Protein AF-A0A4D6M0V4-F1 (afdb_monomer_lite)

pLDDT: mean 75.35, std 21.19, range [29.14, 97.69]

Sequence (213 aa):
MIISLNPSSSKRTRTKTSDFEGTLTTFLDSKHKINERIDVTLTCEEVGIMSNAHPKILLYVLNEVQSHTIVMGRQLDNVLRNIPDTSKLAIEVESLKKALSTASSEKKESLSQMDFVKKERATRGRIDNRKVECELASKSVKHFGKYILSQHEQEFNKALHQASFLFNISLEDEHFDIDKDV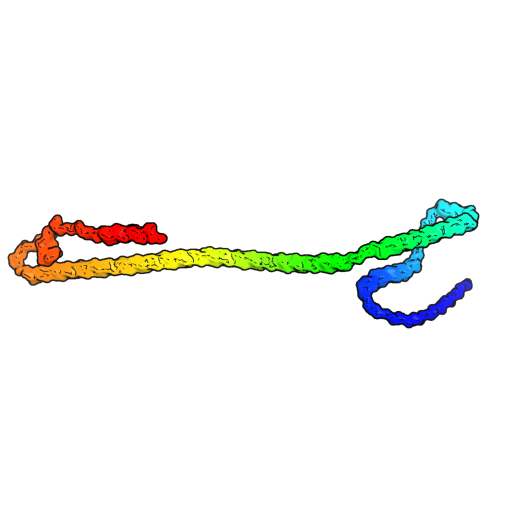HNKALMLIDEIDDTEPNLVVAEKLSISLEEV

Structure (mmCIF, N/CA/C/O backbone):
data_AF-A0A4D6M0V4-F1
#
_entry.id   AF-A0A4D6M0V4-F1
#
loop_
_atom_site.group_PDB
_atom_site.id
_atom_site.type_symbol
_atom_site.label_atom_id
_atom_site.label_alt_id
_atom_site.label_comp_id
_atom_site.label_asym_id
_atom_site.label_entity_id
_atom_site.label_seq_id
_atom_site.pdbx_PDB_ins_code
_atom_site.Cartn_x
_atom_site.Cartn_y
_atom_site.Cartn_z
_atom_site.occupancy
_atom_site.B_iso_or_equiv
_atom_site.auth_seq_id
_atom_site.auth_comp_id
_atom_site.auth_asym_id
_atom_site.auth_atom_id
_atom_site.pdbx_PDB_model_num
ATOM 1 N N . MET A 1 1 ? -22.182 18.965 72.312 1.00 34.44 1 MET A N 1
ATOM 2 C CA . MET A 1 1 ? -21.080 18.199 72.933 1.00 34.44 1 MET A CA 1
ATOM 3 C C . MET A 1 1 ? -20.637 17.170 71.902 1.00 34.44 1 MET A C 1
ATOM 5 O O . MET A 1 1 ? -21.424 16.290 71.591 1.00 34.44 1 MET A O 1
ATOM 9 N N . ILE A 1 2 ? -19.485 17.364 71.256 1.00 30.38 2 ILE A N 1
ATOM 10 C CA . ILE A 1 2 ? -19.010 16.502 70.158 1.00 30.38 2 ILE A CA 1
ATOM 11 C C . ILE A 1 2 ? -17.788 15.743 70.674 1.00 30.38 2 ILE A C 1
ATOM 13 O O . ILE A 1 2 ? -16.819 16.370 71.092 1.00 30.38 2 ILE A O 1
ATOM 17 N N . ILE A 1 3 ? -17.851 14.411 70.676 1.00 31.98 3 ILE A N 1
ATOM 18 C CA . ILE A 1 3 ? -16.733 13.533 71.037 1.00 31.98 3 ILE A CA 1
ATOM 19 C C . ILE A 1 3 ? -16.199 12.940 69.734 1.00 31.98 3 ILE A C 1
ATOM 21 O O . ILE A 1 3 ? -16.929 12.253 69.024 1.00 31.98 3 ILE A O 1
ATOM 25 N N . SER A 1 4 ? -14.940 13.239 69.415 1.00 29.14 4 SER A N 1
ATOM 26 C CA . SER A 1 4 ? -14.217 12.688 68.268 1.00 29.14 4 SER A CA 1
ATOM 27 C C . SER A 1 4 ? -13.250 11.611 68.762 1.00 29.14 4 SER A C 1
ATOM 29 O O . SER A 1 4 ? -12.439 11.874 69.648 1.00 29.14 4 SER A O 1
ATOM 31 N N . LEU A 1 5 ? -13.350 10.399 68.212 1.00 32.41 5 LEU A N 1
ATOM 32 C CA . LEU A 1 5 ? -12.437 9.284 68.472 1.00 32.41 5 LEU A CA 1
ATOM 33 C C . LEU A 1 5 ? -11.832 8.836 67.139 1.00 32.41 5 LEU A C 1
ATOM 35 O O . LEU A 1 5 ? -12.524 8.265 66.299 1.00 32.41 5 LEU A O 1
ATOM 39 N N . ASN A 1 6 ? -10.537 9.090 66.959 1.00 35.16 6 ASN A N 1
ATOM 40 C CA . ASN A 1 6 ? -9.750 8.561 65.845 1.00 35.16 6 ASN A CA 1
ATOM 41 C C . ASN A 1 6 ? -9.120 7.213 66.231 1.00 35.16 6 ASN A C 1
ATOM 43 O O . ASN A 1 6 ? -8.462 7.151 67.273 1.00 35.16 6 ASN A O 1
ATOM 47 N N . PRO A 1 7 ? -9.196 6.173 65.381 1.00 35.56 7 PRO A N 1
ATOM 48 C CA . PRO A 1 7 ? -8.294 5.034 65.446 1.00 35.56 7 PRO A CA 1
ATOM 49 C C . PRO A 1 7 ? -7.169 5.116 64.399 1.00 35.56 7 PRO A C 1
ATOM 51 O O . PRO A 1 7 ? -7.300 5.699 63.324 1.00 35.56 7 PRO A O 1
ATOM 54 N N . SER A 1 8 ? -6.034 4.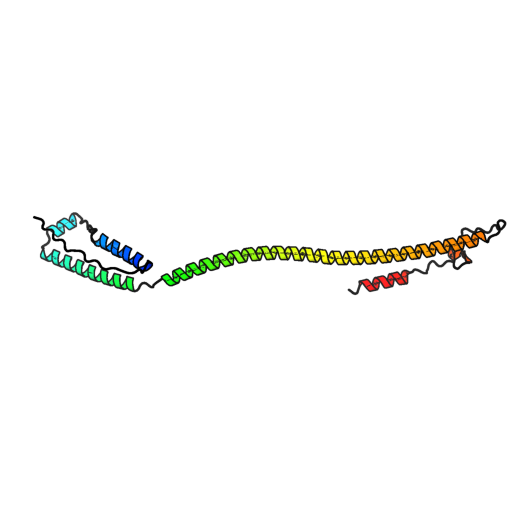535 64.781 1.00 33.50 8 SER A N 1
ATOM 55 C CA . SER A 1 8 ? -4.712 4.605 64.160 1.00 33.50 8 SER A CA 1
ATOM 56 C C . SER A 1 8 ? -4.591 3.897 62.803 1.00 33.50 8 SER A C 1
ATOM 58 O O . SER A 1 8 ? -5.239 2.884 62.538 1.00 33.50 8 SER A O 1
ATOM 60 N N . SER A 1 9 ? -3.693 4.405 61.949 1.00 34.16 9 SER A N 1
ATOM 61 C CA . SER A 1 9 ? -3.318 3.781 60.678 1.00 34.16 9 SER A CA 1
ATOM 62 C C . SER A 1 9 ? -2.167 2.783 60.868 1.00 34.16 9 SER A C 1
ATOM 64 O O . SER A 1 9 ? -1.091 3.119 61.365 1.00 34.16 9 SER A O 1
ATOM 66 N N . SER A 1 10 ? -2.389 1.533 60.455 1.00 34.91 10 SER A N 1
ATOM 67 C CA . SER A 1 10 ? -1.343 0.513 60.331 1.00 34.91 10 SER A CA 1
ATOM 68 C C . SER A 1 10 ? -0.902 0.407 58.871 1.00 34.91 10 SER A C 1
ATOM 70 O O . SER A 1 10 ? -1.723 0.278 57.963 1.00 34.91 10 SER A O 1
ATOM 72 N N . LYS A 1 11 ? 0.412 0.500 58.651 1.00 43.81 11 LYS A N 1
ATOM 73 C CA . LYS A 1 11 ? 1.079 0.452 57.344 1.00 43.81 11 LYS A CA 1
ATOM 74 C C . LYS A 1 11 ? 1.079 -0.978 56.797 1.00 43.81 11 LYS A C 1
ATOM 76 O O . LYS A 1 11 ? 1.534 -1.890 57.484 1.00 43.81 11 LYS A O 1
ATOM 81 N N . ARG A 1 12 ? 0.707 -1.168 55.526 1.00 32.84 12 ARG A N 1
ATOM 82 C CA . ARG A 1 12 ? 1.106 -2.362 54.766 1.00 32.84 12 ARG A CA 1
ATOM 83 C C . ARG A 1 12 ? 1.394 -2.019 53.303 1.00 32.84 12 ARG A C 1
ATOM 85 O O . ARG A 1 12 ? 0.605 -1.371 52.629 1.00 32.84 12 ARG A O 1
ATOM 92 N N . THR A 1 13 ? 2.579 -2.433 52.878 1.00 44.22 13 THR A N 1
ATOM 93 C CA . THR A 1 13 ? 3.217 -2.292 51.565 1.00 44.22 13 THR A CA 1
ATOM 94 C C . THR A 1 13 ? 2.484 -3.068 50.464 1.00 44.22 13 THR A C 1
ATOM 96 O O . THR A 1 13 ? 2.011 -4.178 50.710 1.00 44.22 13 THR A O 1
ATOM 99 N N . ARG A 1 14 ? 2.434 -2.520 49.237 1.00 35.28 14 ARG A N 1
ATOM 100 C CA . ARG A 1 14 ? 1.926 -3.211 48.038 1.00 35.28 14 ARG A CA 1
ATOM 101 C C . ARG A 1 14 ? 2.801 -2.945 46.806 1.00 35.28 14 ARG A C 1
ATOM 103 O O . ARG A 1 14 ? 3.214 -1.819 46.541 1.00 35.28 14 ARG A O 1
ATOM 110 N N . THR A 1 15 ? 3.094 -4.040 46.115 1.00 37.00 15 THR A N 1
ATOM 111 C CA . THR A 1 15 ? 3.862 -4.213 44.877 1.00 37.00 15 THR A CA 1
ATOM 112 C C . THR A 1 15 ? 3.012 -3.918 43.630 1.00 37.00 15 THR A C 1
ATOM 114 O O . THR A 1 15 ? 1.802 -4.111 43.646 1.00 37.00 15 THR A O 1
ATOM 117 N N . LYS A 1 16 ? 3.690 -3.465 42.564 1.00 46.06 16 LYS A N 1
ATOM 118 C CA . LYS A 1 16 ? 3.190 -2.855 41.314 1.00 46.06 16 LYS A CA 1
ATOM 119 C C . LYS A 1 16 ? 2.302 -3.761 40.432 1.00 46.06 16 LYS A C 1
ATOM 121 O O . LYS A 1 16 ? 2.755 -4.829 40.029 1.00 46.06 16 LYS A O 1
ATOM 126 N N . THR A 1 17 ? 1.137 -3.251 40.012 1.00 38.16 17 THR A N 1
ATOM 127 C CA . THR A 1 17 ? 0.282 -3.743 38.904 1.00 38.16 17 THR A CA 1
ATOM 128 C C . THR A 1 17 ? -0.330 -2.559 38.122 1.00 38.16 17 THR A C 1
ATOM 130 O O . THR A 1 17 ? -1.499 -2.244 38.275 1.00 38.16 17 THR A O 1
ATOM 133 N N . SER A 1 18 ? 0.455 -1.860 37.296 1.00 53.44 18 SER A N 1
ATOM 134 C CA . SER A 1 18 ? 0.256 -0.431 36.969 1.00 53.44 18 SER A CA 1
ATOM 135 C C . SER A 1 18 ? -1.034 0.018 36.261 1.00 53.44 18 SER A C 1
ATOM 137 O O . SER A 1 18 ? -1.381 1.182 36.430 1.00 53.44 18 SER A O 1
ATOM 139 N N . ASP A 1 19 ? -1.781 -0.824 35.540 1.00 54.72 19 ASP A N 1
ATOM 140 C CA . ASP A 1 19 ? -2.837 -0.288 34.648 1.00 54.72 19 ASP A CA 1
ATOM 141 C C . ASP A 1 19 ? -4.267 -0.620 35.120 1.00 54.72 19 ASP A C 1
ATOM 143 O O . ASP A 1 19 ? -5.154 0.237 35.107 1.00 54.72 19 ASP A O 1
ATOM 147 N N . PHE A 1 20 ? -4.488 -1.812 35.684 1.00 49.12 20 PHE A N 1
ATOM 148 C CA . PHE A 1 20 ? -5.724 -2.115 36.425 1.00 49.12 20 PHE A CA 1
ATOM 149 C C . PHE A 1 20 ? -5.763 -1.367 37.763 1.00 49.12 20 PHE A C 1
ATOM 151 O O . PHE A 1 20 ? -6.821 -0.945 38.230 1.00 49.12 20 PHE A O 1
ATOM 158 N N . GLU A 1 21 ? -4.589 -1.139 38.353 1.00 47.25 21 GLU A N 1
ATOM 159 C CA . GLU A 1 21 ? -4.429 -0.332 39.556 1.00 47.25 21 GLU A CA 1
ATOM 160 C C . GLU A 1 21 ? -4.747 1.135 39.271 1.00 47.25 21 GLU A C 1
ATOM 162 O O . GLU A 1 21 ? -5.306 1.755 40.156 1.00 47.25 21 GLU A O 1
ATOM 167 N N . GLY A 1 22 ? -4.555 1.660 38.051 1.00 50.03 22 GLY A N 1
ATOM 168 C CA . GLY A 1 22 ? -4.998 3.004 37.633 1.00 50.03 22 GLY A CA 1
ATOM 169 C C . GLY A 1 22 ? -6.525 3.178 37.564 1.00 50.03 22 GLY A C 1
ATOM 170 O O . GLY A 1 22 ? -7.070 4.204 37.973 1.00 50.03 22 GLY A O 1
ATOM 171 N N . THR A 1 23 ? -7.238 2.142 37.113 1.00 55.53 23 THR A N 1
ATOM 172 C CA . THR A 1 23 ? -8.714 2.148 37.025 1.00 55.53 23 THR A CA 1
ATOM 173 C C . THR A 1 23 ? -9.363 1.861 38.386 1.00 55.53 23 THR A C 1
ATOM 175 O O . THR A 1 23 ? -10.361 2.469 38.770 1.00 55.53 23 THR A O 1
ATOM 178 N N . LEU A 1 24 ? -8.759 0.974 39.182 1.00 54.22 24 LEU A N 1
ATOM 179 C CA . LEU A 1 24 ? -9.169 0.752 40.567 1.00 54.22 24 LEU A CA 1
ATOM 180 C C . LEU A 1 24 ? -8.794 1.913 41.485 1.00 54.22 24 LEU A C 1
ATOM 182 O O . LEU A 1 24 ? -9.540 2.177 42.419 1.00 54.22 24 LEU A O 1
ATOM 186 N N . THR A 1 25 ? -7.676 2.605 41.257 1.00 56.19 25 THR A N 1
ATOM 187 C CA . THR A 1 25 ? -7.326 3.811 42.025 1.00 56.19 25 THR A CA 1
ATOM 188 C C . THR A 1 25 ? -8.246 4.962 41.676 1.00 56.19 25 THR A C 1
ATOM 190 O O . THR A 1 25 ? -8.675 5.628 42.600 1.00 56.19 25 THR A O 1
ATOM 193 N N . THR A 1 26 ? -8.679 5.136 40.425 1.00 59.59 26 THR A N 1
ATOM 194 C CA . THR A 1 26 ? -9.755 6.097 40.102 1.00 59.59 26 THR A CA 1
ATOM 195 C C . THR A 1 26 ? -11.101 5.700 40.724 1.00 59.59 26 THR A C 1
ATOM 197 O O . THR A 1 26 ? -11.803 6.558 41.258 1.00 59.59 26 THR A O 1
ATOM 200 N N . PHE A 1 27 ? -11.450 4.407 40.771 1.00 55.62 27 PHE A N 1
ATOM 201 C CA . PHE A 1 27 ? -12.638 3.929 41.496 1.00 55.62 27 PHE A CA 1
ATOM 202 C C . PHE A 1 27 ? -12.506 4.053 43.031 1.00 55.62 27 PHE A C 1
ATOM 204 O O . PHE A 1 27 ? -13.480 4.334 43.723 1.00 55.62 27 PHE A O 1
ATOM 211 N N . LEU A 1 28 ? -11.319 3.886 43.612 1.00 55.09 28 LEU A N 1
ATOM 212 C CA . LEU A 1 28 ? -11.081 4.065 45.051 1.00 55.09 28 LEU A CA 1
ATOM 213 C C . LEU A 1 28 ? -10.890 5.544 45.440 1.00 55.09 28 LEU A C 1
ATOM 215 O O . LEU A 1 28 ? -11.298 5.934 46.530 1.00 55.09 28 LEU A O 1
ATOM 219 N N . ASP A 1 29 ? -10.404 6.401 44.548 1.00 55.34 29 ASP A N 1
ATOM 220 C CA . ASP A 1 29 ? -10.515 7.860 44.683 1.00 55.34 29 ASP A CA 1
ATOM 221 C C . ASP A 1 29 ? -11.987 8.277 44.616 1.00 55.34 29 ASP A C 1
ATOM 223 O O . ASP A 1 29 ? -12.435 9.128 45.386 1.00 55.34 29 ASP A O 1
ATOM 227 N N . SER A 1 30 ? -12.802 7.579 43.817 1.00 50.94 30 SER A N 1
ATOM 228 C CA . SER A 1 30 ? -14.258 7.706 43.897 1.00 50.94 30 SER A CA 1
ATOM 229 C C . SER A 1 30 ? -14.837 7.166 45.220 1.00 50.94 30 SER A C 1
ATOM 231 O O . SER A 1 30 ? -15.846 7.682 45.686 1.00 50.94 30 SER A O 1
ATOM 233 N N . LYS A 1 31 ? -14.165 6.230 45.922 1.00 48.78 31 LYS A N 1
ATOM 234 C CA . LYS A 1 31 ? -14.481 5.891 47.328 1.00 48.78 31 LYS A CA 1
ATOM 235 C C . LYS A 1 31 ? -14.140 7.016 48.305 1.00 48.78 31 LYS A C 1
ATOM 237 O O . LYS A 1 31 ? -14.834 7.144 49.308 1.00 48.78 31 LYS A O 1
ATOM 242 N N . HIS A 1 32 ? -13.129 7.842 48.043 1.00 45.47 32 HIS A N 1
ATOM 243 C CA . HIS A 1 32 ? -12.929 9.082 48.805 1.00 45.47 32 HIS A CA 1
ATOM 244 C C . HIS A 1 32 ? -14.045 10.108 48.522 1.00 45.47 32 HIS A C 1
ATOM 246 O O . HIS A 1 32 ? -14.428 10.844 49.429 1.00 45.47 32 HIS A O 1
ATOM 252 N N . LYS A 1 33 ? -14.670 10.051 47.336 1.00 48.72 33 LYS A N 1
ATOM 253 C CA . LYS A 1 33 ? -15.945 10.723 47.014 1.00 48.72 33 LYS A CA 1
ATOM 254 C C . LYS A 1 33 ? -17.213 9.997 47.492 1.00 48.72 33 LYS A C 1
ATOM 256 O O . LYS A 1 33 ? -18.279 10.581 47.409 1.00 48.72 33 LYS A O 1
ATOM 261 N N . ILE A 1 34 ? -17.165 8.795 48.078 1.00 48.97 34 ILE A N 1
ATOM 262 C CA . ILE A 1 34 ? -18.354 8.228 48.768 1.00 48.97 34 ILE A CA 1
ATOM 263 C C . ILE A 1 34 ? -18.736 9.084 49.990 1.00 48.97 34 ILE A C 1
ATOM 265 O O . ILE A 1 34 ? -19.872 9.041 50.455 1.00 48.97 34 ILE A O 1
ATOM 269 N N . ASN A 1 35 ? -17.798 9.901 50.478 1.00 47.97 35 ASN A N 1
ATOM 270 C CA . ASN A 1 35 ? -18.052 10.933 51.477 1.00 47.97 35 ASN A CA 1
ATOM 271 C C . ASN A 1 35 ? -18.458 12.293 50.866 1.00 47.97 35 ASN A C 1
ATOM 273 O O . ASN A 1 35 ? -18.764 13.208 51.630 1.00 47.97 35 ASN A O 1
ATOM 277 N N . GLU A 1 36 ? -18.498 12.451 49.532 1.00 52.94 36 GLU A N 1
ATOM 278 C CA . GLU A 1 36 ? -19.317 13.504 48.919 1.00 52.94 36 GLU A CA 1
ATOM 279 C C . GLU A 1 36 ? -20.767 13.079 49.123 1.00 52.94 36 GLU A C 1
ATOM 281 O O . GLU A 1 36 ? -21.256 12.101 48.555 1.00 52.94 36 GLU A O 1
ATOM 286 N N . ARG A 1 37 ? -21.440 13.789 50.025 1.00 53.91 37 ARG A N 1
ATOM 287 C CA . ARG A 1 37 ? -22.853 13.587 50.301 1.00 53.91 37 ARG A CA 1
ATOM 288 C C . ARG A 1 37 ? -23.614 13.715 48.982 1.00 53.91 37 ARG A C 1
ATOM 290 O O . ARG A 1 37 ? -23.523 14.740 48.312 1.00 53.91 37 ARG A O 1
ATOM 297 N N . ILE A 1 38 ? -24.366 12.682 48.613 1.00 64.69 38 ILE A N 1
ATOM 298 C CA . ILE A 1 38 ? -25.419 12.848 47.614 1.00 64.69 38 ILE A CA 1
ATOM 299 C C . ILE A 1 38 ? -26.478 13.717 48.289 1.00 64.69 38 ILE A C 1
ATOM 301 O O . ILE A 1 38 ? -27.230 13.243 49.143 1.00 64.69 38 ILE A O 1
ATOM 305 N N . ASP A 1 39 ? -26.480 15.004 47.956 1.00 63.94 39 ASP A N 1
ATOM 306 C CA . ASP A 1 39 ? -27.491 15.939 48.424 1.00 63.94 39 ASP A CA 1
ATOM 307 C C . ASP A 1 39 ? -28.772 15.703 47.624 1.00 63.94 39 ASP A C 1
ATOM 309 O O . ASP A 1 39 ? -28.904 16.091 46.464 1.00 63.94 39 ASP A O 1
ATOM 313 N N . VAL A 1 40 ? -29.722 15.013 48.250 1.00 66.31 40 VAL A N 1
ATOM 314 C CA . VAL A 1 40 ? -31.069 14.847 47.708 1.00 66.31 40 VAL A CA 1
ATOM 315 C C . VAL A 1 40 ? -31.891 16.051 48.152 1.00 66.31 40 VAL A C 1
ATOM 317 O O . VAL A 1 40 ? -32.218 16.186 49.332 1.00 66.31 40 VAL A O 1
ATOM 320 N N . THR A 1 41 ? -32.208 16.947 47.221 1.00 82.81 41 THR A N 1
ATOM 321 C CA . THR A 1 41 ? -33.104 18.074 47.493 1.00 82.81 41 THR A CA 1
ATOM 322 C C . THR A 1 41 ? -34.548 17.628 47.361 1.00 82.81 41 THR A C 1
ATOM 324 O O . THR A 1 41 ? -34.947 17.133 46.310 1.00 82.81 41 THR A O 1
ATOM 327 N N . LEU A 1 42 ? -35.321 17.844 48.418 1.00 80.88 42 LEU A N 1
ATOM 328 C CA . LEU A 1 42 ? -36.758 17.609 48.424 1.00 80.88 42 LEU A CA 1
ATOM 329 C C . LEU A 1 42 ? -37.491 18.868 47.966 1.00 80.88 42 LEU A C 1
ATOM 331 O O . LEU A 1 42 ? -37.109 19.991 48.304 1.00 80.88 42 LEU A O 1
ATOM 335 N N . THR A 1 43 ? -38.575 18.676 47.232 1.00 91.19 43 THR A N 1
ATOM 336 C CA . THR A 1 43 ? -39.534 19.732 46.915 1.00 91.19 43 THR A CA 1
ATOM 337 C C . THR A 1 43 ? -40.322 20.142 48.165 1.00 91.19 43 THR A C 1
ATOM 339 O O . THR A 1 43 ? -40.441 19.385 49.132 1.00 91.19 43 THR A O 1
ATOM 342 N N . CYS A 1 44 ? -40.896 21.351 48.172 1.00 89.25 44 CYS A N 1
ATOM 343 C CA . CYS A 1 44 ? -41.686 21.837 49.312 1.00 89.25 44 CYS A CA 1
ATOM 344 C C . CYS A 1 44 ? -42.890 20.934 49.634 1.00 89.25 44 CYS A C 1
ATOM 346 O O . CYS A 1 44 ? -43.252 20.788 50.801 1.00 89.25 44 CYS A O 1
ATOM 348 N N . GLU A 1 45 ? -43.485 20.314 48.613 1.00 90.25 45 GLU A N 1
ATOM 349 C CA . GLU A 1 45 ? -44.576 19.349 48.766 1.00 90.25 45 GLU A CA 1
ATOM 350 C C . GLU A 1 45 ? -44.101 18.077 49.483 1.00 90.25 45 GLU A C 1
ATOM 352 O O . GLU A 1 45 ? -44.696 17.672 50.482 1.00 90.25 45 GLU A O 1
ATOM 357 N N . GLU A 1 46 ? -42.975 17.500 49.056 1.00 85.25 46 GLU A N 1
ATOM 358 C CA . GLU A 1 46 ? -42.382 16.310 49.682 1.00 85.25 46 GLU A CA 1
ATOM 359 C C . GLU A 1 46 ? -41.985 16.563 51.142 1.00 85.25 46 GLU A C 1
ATOM 361 O O . GLU A 1 46 ? -42.238 15.723 52.006 1.00 85.25 46 GLU A O 1
ATOM 366 N N . VAL A 1 47 ? -41.435 17.743 51.452 1.00 84.88 47 VAL A N 1
ATOM 367 C CA . VAL A 1 47 ? -41.120 18.142 52.836 1.00 84.88 47 VAL A CA 1
ATOM 368 C C . VAL A 1 47 ? -42.389 18.217 53.690 1.00 84.88 47 VAL A C 1
ATOM 370 O O . VAL A 1 47 ? -42.389 17.759 54.837 1.00 84.88 47 VAL A O 1
ATOM 373 N N . GLY A 1 48 ? -43.480 18.758 53.141 1.00 86.69 48 GLY A N 1
ATOM 374 C CA . GLY A 1 48 ? -44.785 18.797 53.801 1.00 86.69 48 GLY A CA 1
ATOM 375 C C . GLY A 1 48 ? -45.352 17.401 54.075 1.00 86.69 48 GLY A C 1
ATOM 376 O O . GLY A 1 48 ? -45.841 17.140 55.175 1.00 86.69 48 GLY A O 1
ATOM 377 N N . ILE A 1 49 ? -45.235 16.480 53.117 1.00 89.12 49 ILE A N 1
ATOM 378 C CA . ILE A 1 49 ? -45.672 15.084 53.270 1.00 89.12 49 ILE A CA 1
ATOM 379 C C . ILE A 1 49 ? -44.833 14.374 54.339 1.00 89.12 49 ILE A C 1
ATOM 381 O O . ILE A 1 49 ? -45.385 13.751 55.246 1.00 89.12 49 ILE A O 1
ATOM 385 N N . MET A 1 50 ? -43.505 14.505 54.286 1.00 84.50 50 MET A N 1
ATOM 386 C CA . MET A 1 50 ? -42.602 13.860 55.242 1.00 84.50 50 MET A CA 1
ATOM 387 C C . MET A 1 50 ? -42.775 14.386 56.669 1.00 84.50 50 MET A C 1
ATOM 389 O O . MET A 1 50 ? -42.722 13.600 57.611 1.00 84.50 50 MET A O 1
ATOM 393 N N . SER A 1 51 ? -43.018 15.689 56.837 1.00 87.31 51 SER A N 1
ATOM 394 C CA . SER A 1 51 ? -43.183 16.310 58.163 1.00 87.31 51 SER A CA 1
ATOM 395 C C . SER A 1 51 ? -44.468 15.873 58.872 1.00 87.31 51 SER A C 1
ATOM 397 O O . SER A 1 51 ? -44.510 15.834 60.099 1.00 87.31 51 SER A O 1
ATOM 399 N N . ASN A 1 52 ? -45.507 15.529 58.105 1.00 91.12 52 ASN A N 1
ATOM 400 C CA . ASN A 1 52 ? -46.796 15.067 58.627 1.00 91.12 52 ASN A CA 1
ATOM 401 C C . ASN A 1 52 ? -46.904 13.531 58.706 1.00 91.12 52 ASN A C 1
ATOM 403 O O . ASN A 1 52 ? -47.858 13.007 59.285 1.00 91.12 52 ASN A O 1
ATOM 407 N N . ALA A 1 53 ? -45.953 12.794 58.124 1.00 92.38 53 ALA A N 1
ATOM 408 C CA . ALA A 1 53 ? -45.962 11.338 58.117 1.00 92.38 53 ALA A CA 1
ATOM 409 C C . ALA A 1 53 ? -45.606 10.757 59.493 1.00 92.38 53 ALA A C 1
ATOM 411 O O . ALA A 1 53 ? -44.703 11.219 60.191 1.00 92.38 53 ALA A O 1
ATOM 412 N N . HIS A 1 54 ? -46.276 9.665 59.867 1.00 92.88 54 HIS A N 1
ATOM 413 C CA . HIS A 1 54 ? -45.946 8.952 61.096 1.00 92.88 54 HIS A CA 1
ATOM 414 C C . HIS A 1 54 ? -44.523 8.354 60.997 1.00 92.88 54 HIS A C 1
ATOM 416 O O . HIS A 1 54 ? -44.239 7.649 60.022 1.00 92.88 54 HIS A O 1
ATOM 422 N N . PRO A 1 55 ? -43.641 8.515 62.007 1.00 89.69 55 PRO A N 1
ATOM 423 C CA . PRO A 1 55 ? -42.229 8.106 61.928 1.00 89.69 55 PRO A CA 1
ATOM 424 C C . PRO A 1 55 ? -41.997 6.649 61.503 1.00 89.69 55 PRO A C 1
ATOM 426 O O . PRO A 1 55 ? -41.047 6.332 60.791 1.00 89.69 55 PRO A O 1
ATOM 429 N N . LYS A 1 56 ? -42.903 5.748 61.900 1.00 92.81 56 LYS A N 1
ATOM 430 C CA . LYS A 1 56 ? -42.865 4.325 61.522 1.00 92.81 56 LYS A CA 1
ATOM 431 C C . LYS A 1 56 ? -42.959 4.095 60.005 1.00 92.81 56 LYS A C 1
ATOM 433 O O . LYS A 1 56 ? -42.327 3.173 59.502 1.00 92.81 56 LYS A O 1
ATOM 438 N N . ILE A 1 57 ? -43.727 4.921 59.292 1.00 91.88 57 ILE A N 1
ATOM 439 C CA . ILE A 1 57 ? -43.883 4.836 57.832 1.00 91.88 57 ILE A CA 1
ATOM 440 C C . ILE A 1 57 ? -42.587 5.285 57.154 1.00 91.88 57 ILE A C 1
ATOM 442 O O . ILE A 1 57 ? -42.081 4.585 56.281 1.00 91.88 57 ILE A O 1
ATOM 446 N N . LEU A 1 58 ? -42.003 6.396 57.616 1.00 89.12 58 LEU A N 1
ATOM 447 C CA . LEU A 1 58 ? -40.730 6.905 57.095 1.00 89.12 58 LEU A CA 1
ATOM 448 C C . LEU A 1 58 ? -39.601 5.880 57.245 1.00 89.12 58 LEU A C 1
ATOM 450 O O . LEU A 1 58 ? -38.820 5.688 56.318 1.00 89.12 58 LEU A O 1
ATOM 454 N N . LEU A 1 59 ? -39.541 5.182 58.383 1.00 89.56 59 LEU A N 1
ATOM 455 C CA . LEU A 1 59 ? -38.537 4.142 58.607 1.00 89.56 59 LEU A CA 1
ATOM 456 C C . LEU A 1 59 ? -38.717 2.943 57.663 1.00 89.56 59 LEU A C 1
ATOM 458 O O . LEU A 1 59 ? -37.726 2.392 57.189 1.00 89.56 59 LEU A O 1
ATOM 462 N N . TYR A 1 60 ? -39.962 2.553 57.375 1.00 94.31 60 TYR A N 1
ATOM 463 C CA . TYR A 1 60 ? -40.255 1.463 56.443 1.00 94.31 60 TYR A CA 1
ATOM 464 C C . TYR A 1 60 ? -39.812 1.811 55.018 1.00 94.31 60 TYR A C 1
ATOM 466 O O . TYR A 1 60 ? -39.058 1.052 54.412 1.00 94.31 60 TYR A O 1
ATOM 474 N N . VAL A 1 61 ? -40.199 2.996 54.533 1.00 90.44 61 VAL A N 1
ATOM 475 C CA . VAL A 1 61 ? -39.804 3.495 53.206 1.00 90.44 61 VAL A CA 1
ATOM 476 C C . VAL A 1 61 ? -38.285 3.624 53.110 1.00 90.44 61 VAL A C 1
ATOM 478 O O . VAL A 1 61 ? -37.688 3.168 52.139 1.00 90.44 61 VAL A O 1
ATOM 481 N N . LEU A 1 62 ? -37.629 4.174 54.137 1.00 87.12 62 LEU A N 1
ATOM 482 C CA . LEU A 1 62 ? -36.171 4.284 54.164 1.00 87.12 62 LEU A CA 1
ATOM 483 C C . LEU A 1 62 ? -35.495 2.910 54.084 1.00 87.12 62 LEU A C 1
ATOM 485 O O . LEU A 1 62 ? -34.545 2.738 53.321 1.00 87.12 62 LEU A O 1
ATOM 489 N N . ASN A 1 63 ? -35.984 1.929 54.843 1.00 91.56 63 ASN A N 1
ATOM 490 C CA . ASN A 1 63 ? -35.444 0.573 54.830 1.00 91.56 63 ASN A CA 1
ATOM 491 C C . ASN A 1 63 ? -35.624 -0.109 53.463 1.00 91.56 63 ASN A C 1
ATOM 493 O O . ASN A 1 63 ? -34.722 -0.808 52.998 1.00 91.56 63 ASN A O 1
ATOM 497 N N . GLU A 1 64 ? -36.759 0.109 52.800 1.00 94.44 64 GLU A N 1
ATOM 498 C CA . GLU A 1 64 ? -37.018 -0.401 51.452 1.00 94.44 64 GLU A CA 1
ATOM 499 C C . GLU A 1 64 ? -36.072 0.226 50.419 1.00 94.44 64 GLU A C 1
ATOM 501 O O . GLU A 1 64 ? -35.405 -0.495 49.674 1.00 94.44 64 GLU A O 1
ATOM 506 N N . VAL A 1 65 ? -35.913 1.553 50.444 1.00 88.19 65 VAL A N 1
ATOM 507 C CA . VAL A 1 65 ? -34.983 2.281 49.564 1.00 88.19 65 VAL A CA 1
ATOM 508 C C . VAL A 1 65 ? -33.539 1.820 49.777 1.00 88.19 65 VAL A C 1
ATOM 510 O O . VAL A 1 65 ? -32.810 1.578 48.810 1.00 88.19 65 VAL A O 1
ATOM 513 N N . GLN A 1 66 ? -33.115 1.649 51.031 1.00 88.00 66 GLN A N 1
ATOM 514 C CA . GLN A 1 66 ? -31.780 1.144 51.357 1.00 88.00 66 GLN A CA 1
ATOM 515 C C . GLN A 1 66 ? -31.578 -0.287 50.853 1.00 88.00 66 GLN A C 1
ATOM 517 O O . GLN A 1 66 ? -30.564 -0.580 50.216 1.00 88.00 66 GLN A O 1
ATOM 522 N N . SER A 1 67 ? -32.557 -1.164 51.080 1.00 93.12 67 SER A N 1
ATOM 523 C CA . SER A 1 67 ? -32.509 -2.553 50.614 1.00 93.12 67 SER A CA 1
ATOM 524 C C . SER A 1 67 ? -32.411 -2.622 49.089 1.00 93.12 67 SER A C 1
ATOM 526 O O . SER A 1 67 ? -31.553 -3.326 48.556 1.00 93.12 67 SER A O 1
ATOM 528 N N . HIS A 1 68 ? -33.220 -1.833 48.379 1.00 94.50 68 HIS A N 1
ATOM 529 C CA . HIS A 1 68 ? -33.201 -1.756 46.921 1.00 94.50 68 HIS A CA 1
ATOM 530 C C . HIS A 1 68 ? -31.860 -1.235 46.386 1.00 94.50 68 HIS A C 1
ATOM 532 O O . HIS A 1 68 ? -31.285 -1.818 45.466 1.00 94.50 68 HIS A O 1
ATOM 538 N N . THR A 1 69 ? -31.307 -0.196 47.015 1.00 89.62 69 THR A N 1
ATOM 539 C CA . THR A 1 69 ? -29.996 0.364 46.651 1.00 89.62 69 THR A CA 1
ATOM 540 C C . THR A 1 69 ? -28.882 -0.677 46.784 1.00 89.62 69 THR A C 1
ATOM 542 O O . THR A 1 69 ? -28.035 -0.797 45.900 1.00 89.62 69 THR A O 1
ATOM 545 N N . ILE A 1 70 ? -28.902 -1.487 47.849 1.00 92.12 70 ILE A N 1
ATOM 546 C CA . ILE A 1 70 ? -27.933 -2.576 48.047 1.00 92.12 70 ILE A CA 1
ATOM 547 C C . ILE A 1 70 ? -28.063 -3.636 46.946 1.00 92.12 70 ILE A C 1
ATOM 549 O O . ILE A 1 70 ? -27.049 -4.120 46.435 1.00 92.12 70 ILE A O 1
ATOM 553 N N . VAL A 1 71 ? -29.291 -4.002 46.570 1.00 96.25 71 VAL A N 1
ATOM 554 C CA . VAL A 1 71 ? -29.543 -4.983 45.503 1.00 96.25 71 VAL A CA 1
ATOM 555 C C . VAL A 1 71 ? -29.038 -4.467 44.157 1.00 96.25 71 VAL A C 1
ATOM 557 O O . VAL A 1 71 ? -28.267 -5.170 43.502 1.00 96.25 71 VAL A O 1
ATOM 560 N N . MET A 1 72 ? -29.387 -3.235 43.777 1.00 95.44 72 MET A N 1
ATOM 561 C CA . MET A 1 72 ? -28.895 -2.617 42.540 1.00 95.44 72 MET A CA 1
ATOM 562 C C . MET A 1 72 ? -27.368 -2.501 42.529 1.00 95.44 72 MET A C 1
ATOM 564 O O . MET A 1 72 ? -26.737 -2.794 41.517 1.00 95.44 72 MET A O 1
ATOM 568 N N . GLY A 1 73 ? -26.753 -2.159 43.665 1.00 92.06 73 GLY A N 1
ATOM 569 C CA . GLY A 1 73 ? -25.296 -2.126 43.796 1.00 92.06 73 GLY A CA 1
ATOM 570 C C . GLY A 1 73 ? -24.642 -3.481 43.503 1.00 92.06 73 GLY A C 1
ATOM 571 O O . GLY A 1 73 ? -23.638 -3.542 42.796 1.00 92.06 73 GLY A O 1
ATOM 572 N N . ARG A 1 74 ? -25.234 -4.586 43.976 1.00 94.00 74 ARG A N 1
ATOM 573 C CA . ARG A 1 74 ? -24.755 -5.948 43.667 1.00 94.00 74 ARG A CA 1
ATOM 574 C C . ARG A 1 74 ? -24.975 -6.329 42.206 1.00 94.00 74 ARG A C 1
ATOM 576 O O . ARG A 1 74 ? -24.116 -6.978 41.615 1.00 94.00 74 ARG A O 1
ATOM 583 N N . GLN A 1 75 ? -26.111 -5.944 41.628 1.00 95.94 75 GLN A N 1
ATOM 584 C CA . GLN A 1 75 ? -26.387 -6.174 40.209 1.00 95.94 75 GLN A CA 1
ATOM 585 C C . GLN A 1 75 ? -25.369 -5.445 39.330 1.00 95.94 75 GLN A C 1
ATOM 587 O O . GLN A 1 75 ? -24.812 -6.054 38.420 1.00 95.94 75 GLN A O 1
ATOM 592 N N . LEU A 1 76 ? -25.071 -4.182 39.643 1.00 93.75 76 LEU A N 1
ATOM 593 C CA . LEU A 1 76 ? -24.050 -3.403 38.952 1.00 93.75 76 LEU A CA 1
ATOM 594 C C . LEU A 1 76 ? -22.662 -4.041 39.096 1.00 93.75 76 LEU A C 1
ATOM 596 O O . LEU A 1 76 ? -21.971 -4.191 38.095 1.00 93.75 76 LEU A O 1
ATOM 600 N N . ASP A 1 77 ? -22.275 -4.480 40.300 1.00 92.19 77 ASP A N 1
ATOM 601 C CA . ASP A 1 77 ? -20.999 -5.182 40.518 1.00 92.19 77 ASP A CA 1
ATOM 602 C C . ASP A 1 77 ? -20.897 -6.449 39.655 1.00 92.19 77 ASP A C 1
ATOM 604 O O . ASP A 1 77 ? -19.872 -6.695 39.022 1.00 92.19 77 ASP A O 1
ATOM 608 N N . ASN A 1 78 ? -21.983 -7.222 39.555 1.00 94.00 78 ASN A N 1
ATOM 609 C CA . ASN A 1 78 ? -22.026 -8.393 38.684 1.00 94.00 78 ASN A CA 1
ATOM 610 C C . ASN A 1 78 ? -21.879 -8.013 37.202 1.00 94.00 78 ASN A C 1
ATOM 612 O O . ASN A 1 78 ? -21.128 -8.659 36.478 1.00 94.00 78 ASN A O 1
ATOM 616 N N . VAL A 1 79 ? -22.557 -6.961 36.737 1.00 93.81 79 VAL A N 1
ATOM 617 C CA . VAL A 1 79 ? -22.412 -6.483 35.352 1.00 93.81 79 VAL A CA 1
ATOM 618 C C . VAL A 1 79 ? -20.970 -6.057 35.079 1.00 93.81 79 VAL A C 1
ATOM 620 O O . VAL A 1 79 ? -20.394 -6.507 34.094 1.00 93.81 79 VAL A O 1
ATOM 623 N N . LEU A 1 80 ? -20.362 -5.269 35.970 1.00 88.12 80 LEU A N 1
ATOM 624 C CA . LEU A 1 80 ? -18.993 -4.769 35.816 1.00 88.12 80 LEU A CA 1
ATOM 625 C C . LEU A 1 80 ? -17.949 -5.894 35.795 1.00 88.12 80 LEU A C 1
ATOM 627 O O . LEU A 1 80 ? -17.020 -5.844 34.994 1.00 88.12 80 LEU A O 1
ATOM 631 N N . ARG A 1 81 ? -18.109 -6.933 36.625 1.00 88.25 81 ARG A N 1
ATOM 632 C CA . ARG A 1 81 ? -17.214 -8.108 36.626 1.00 88.25 81 ARG A CA 1
ATOM 633 C C . ARG A 1 81 ? -17.284 -8.928 35.344 1.00 88.25 81 ARG A C 1
ATOM 635 O O . ARG A 1 81 ? -16.309 -9.585 35.000 1.00 88.25 81 ARG A O 1
ATOM 642 N N . ASN A 1 82 ? -18.433 -8.912 34.675 1.00 89.75 82 ASN A N 1
ATOM 643 C CA . ASN A 1 82 ? -18.657 -9.658 33.441 1.00 89.75 82 ASN A CA 1
ATOM 644 C C . ASN A 1 82 ? -18.288 -8.853 32.184 1.00 89.75 82 ASN A C 1
ATOM 646 O O . ASN A 1 82 ? -18.449 -9.363 31.075 1.00 89.75 82 ASN A O 1
ATOM 650 N N . ILE A 1 83 ? -17.790 -7.617 32.327 1.00 88.81 83 ILE A N 1
ATOM 651 C CA . ILE A 1 83 ? -17.266 -6.856 31.191 1.00 88.81 83 ILE A CA 1
ATOM 652 C C . ILE A 1 83 ? -16.003 -7.566 30.676 1.00 88.81 83 ILE A C 1
ATOM 654 O O . ILE A 1 83 ? -15.074 -7.790 31.456 1.00 88.81 83 ILE A O 1
ATOM 658 N N . PRO A 1 84 ? -15.942 -7.931 29.380 1.00 87.81 84 PRO A N 1
ATOM 659 C CA . PRO A 1 84 ? -14.769 -8.573 28.807 1.00 87.81 84 PRO A CA 1
ATOM 660 C C . PRO A 1 84 ? -13.537 -7.676 28.908 1.00 87.81 84 PRO A C 1
ATOM 662 O O . PRO A 1 84 ? -13.615 -6.471 28.672 1.00 87.81 84 PRO A O 1
ATOM 665 N N . ASP A 1 85 ? -12.382 -8.275 29.184 1.00 85.06 85 ASP A N 1
ATOM 666 C CA . ASP A 1 85 ? -11.112 -7.561 29.123 1.00 85.06 85 ASP A CA 1
ATOM 667 C C . ASP A 1 85 ? -10.772 -7.216 27.662 1.00 85.06 85 ASP A C 1
ATOM 669 O O . ASP A 1 85 ? -10.416 -8.081 26.856 1.00 85.06 85 ASP A O 1
ATOM 673 N N . THR A 1 86 ? -10.895 -5.935 27.316 1.00 89.56 86 THR A N 1
ATOM 674 C CA . THR A 1 86 ? -10.610 -5.415 25.974 1.00 89.56 86 THR A CA 1
ATOM 675 C C . THR A 1 86 ? -9.138 -5.051 25.769 1.00 89.56 86 THR A C 1
ATOM 677 O O . THR A 1 86 ? -8.782 -4.580 24.689 1.00 89.56 86 THR A O 1
ATOM 680 N N . SER A 1 87 ? -8.265 -5.261 26.762 1.00 89.19 87 SER A N 1
ATOM 681 C CA . SER A 1 87 ? -6.839 -4.911 26.677 1.00 89.19 87 SER A CA 1
ATOM 682 C C . SER A 1 87 ? -6.127 -5.621 25.521 1.00 89.19 87 SER A C 1
ATOM 684 O O . SER A 1 87 ? -5.389 -4.992 24.765 1.00 89.19 87 SER A O 1
ATOM 686 N N . LYS A 1 88 ? -6.412 -6.912 25.311 1.00 91.94 88 LYS A N 1
ATOM 687 C CA . LYS A 1 88 ? -5.844 -7.696 24.201 1.00 91.94 88 LYS A CA 1
ATOM 688 C C . LYS A 1 88 ? -6.225 -7.122 22.838 1.00 91.94 88 LYS A C 1
ATOM 690 O O . LYS A 1 88 ? -5.364 -6.984 21.975 1.00 91.94 88 LYS A O 1
ATOM 695 N N . LEU A 1 89 ? -7.492 -6.741 22.674 1.00 93.88 89 LEU A N 1
ATOM 696 C CA . LEU A 1 89 ? -7.978 -6.125 21.441 1.00 93.88 89 LEU A CA 1
ATOM 697 C C . LEU A 1 89 ? -7.334 -4.749 21.220 1.00 93.88 89 LEU A C 1
ATOM 699 O O . LEU A 1 89 ? -6.985 -4.411 20.094 1.00 93.88 89 LEU A O 1
ATOM 703 N N . ALA A 1 90 ? -7.131 -3.967 22.284 1.00 94.31 90 ALA A N 1
ATOM 704 C CA . ALA A 1 90 ? -6.451 -2.677 22.195 1.00 94.31 90 ALA A CA 1
ATOM 705 C C . ALA A 1 90 ? -4.999 -2.823 21.703 1.00 94.31 90 ALA A C 1
ATOM 707 O O . ALA A 1 90 ? -4.590 -2.098 20.794 1.00 94.31 90 ALA A O 1
ATOM 708 N N . ILE A 1 91 ? -4.258 -3.803 22.236 1.00 95.62 91 ILE A N 1
ATOM 709 C CA . ILE A 1 91 ? -2.890 -4.126 21.795 1.00 95.62 91 ILE A CA 1
ATOM 710 C C . ILE A 1 91 ? -2.884 -4.555 20.321 1.00 95.62 91 ILE A C 1
ATOM 712 O O . ILE A 1 91 ? -2.049 -4.096 19.540 1.00 95.62 91 ILE A O 1
ATOM 716 N N . GLU A 1 92 ? -3.827 -5.407 19.912 1.00 96.56 92 GLU A N 1
ATOM 717 C CA . GLU A 1 92 ? -3.931 -5.868 18.526 1.00 96.56 92 GLU A CA 1
ATOM 718 C C . GLU A 1 92 ? -4.219 -4.707 17.563 1.00 96.56 92 GLU A C 1
ATOM 720 O O . GLU A 1 92 ? -3.520 -4.556 16.560 1.00 96.56 92 GLU A O 1
ATOM 725 N N . VAL A 1 93 ? -5.166 -3.828 17.905 1.00 97.00 93 VAL A N 1
ATOM 726 C CA . VAL A 1 93 ? -5.488 -2.623 17.123 1.00 97.00 93 VAL A CA 1
ATOM 727 C C . VAL A 1 93 ? -4.274 -1.707 16.975 1.00 97.00 93 VAL A C 1
ATOM 729 O O . VAL A 1 93 ? -4.032 -1.179 15.887 1.00 97.00 93 VAL A O 1
ATOM 732 N N . GLU A 1 94 ? -3.495 -1.507 18.036 1.00 97.19 94 GLU A N 1
ATOM 733 C CA . GLU A 1 94 ? -2.276 -0.700 17.972 1.00 97.19 94 GLU A CA 1
ATOM 734 C C . GLU A 1 94 ? -1.213 -1.350 17.074 1.00 97.19 94 GLU A C 1
ATOM 736 O O . GLU A 1 94 ? -0.623 -0.683 16.216 1.00 97.19 94 GLU A O 1
ATOM 741 N N . SER A 1 95 ? -1.030 -2.669 17.195 1.00 97.56 95 SER A N 1
ATOM 742 C CA . SER A 1 95 ? -0.096 -3.425 16.356 1.00 97.56 95 SER A CA 1
ATOM 743 C C . SER A 1 95 ? -0.463 -3.353 14.867 1.00 97.56 95 SER A C 1
ATOM 745 O O . SER A 1 95 ? 0.401 -3.084 14.028 1.00 97.56 95 SER A O 1
ATOM 747 N N . LEU A 1 96 ? -1.753 -3.490 14.538 1.00 97.69 96 LEU A N 1
ATOM 748 C CA . LEU A 1 96 ? -2.263 -3.431 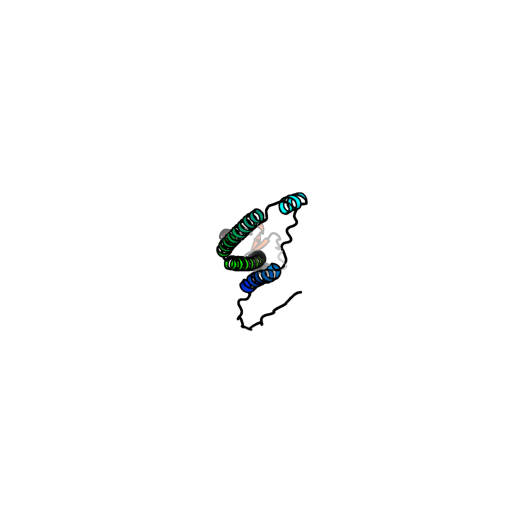13.169 1.00 97.69 96 LEU A CA 1
ATOM 749 C C . LEU A 1 96 ? -2.119 -2.028 12.579 1.00 97.69 96 LEU A C 1
ATOM 751 O O . LEU A 1 96 ? -1.720 -1.884 11.423 1.00 97.69 96 LEU A O 1
ATOM 755 N N . LYS A 1 97 ? -2.369 -0.979 13.372 1.00 97.69 97 LYS A N 1
ATOM 756 C CA . LYS A 1 97 ? -2.120 0.411 12.957 1.00 97.69 97 LYS A CA 1
ATOM 757 C C . LYS A 1 97 ? -0.650 0.643 12.616 1.00 97.69 97 LYS A C 1
ATOM 759 O O . LYS A 1 97 ? -0.352 1.298 11.615 1.00 97.69 97 LYS A O 1
ATOM 764 N N . LYS A 1 98 ? 0.269 0.089 13.412 1.00 97.50 98 LYS A N 1
ATOM 765 C CA . LYS A 1 98 ? 1.708 0.185 13.149 1.00 97.50 98 LYS A CA 1
ATOM 766 C C . LYS A 1 98 ? 2.090 -0.543 11.857 1.00 97.50 98 LYS A C 1
ATOM 768 O O . LYS A 1 98 ? 2.741 0.059 11.007 1.00 97.50 98 LYS A O 1
ATOM 773 N N . ALA A 1 99 ? 1.631 -1.782 11.679 1.00 97.50 99 ALA A N 1
ATOM 774 C CA . ALA A 1 99 ? 1.889 -2.568 10.471 1.00 97.50 99 ALA A CA 1
ATOM 775 C C . ALA A 1 99 ? 1.357 -1.881 9.200 1.00 97.50 99 ALA A C 1
ATOM 777 O O . ALA A 1 99 ? 2.052 -1.829 8.186 1.00 97.50 99 ALA A O 1
ATOM 778 N N . LEU A 1 100 ? 0.160 -1.287 9.267 1.00 97.44 100 LEU A N 1
ATOM 779 C CA . LEU A 1 100 ? -0.435 -0.546 8.154 1.00 97.44 100 LEU A CA 1
ATOM 780 C C . LEU A 1 100 ? 0.409 0.672 7.748 1.00 97.44 100 LEU A C 1
ATOM 782 O O . LEU A 1 100 ? 0.594 0.926 6.557 1.00 97.44 100 LEU A O 1
ATOM 786 N N . SER A 1 101 ? 0.935 1.415 8.727 1.00 96.38 101 SER A N 1
ATOM 787 C CA . SER A 1 101 ? 1.809 2.568 8.478 1.00 96.38 101 SER A CA 1
ATOM 788 C C . SER A 1 101 ? 3.097 2.150 7.759 1.00 96.38 101 SER A C 1
ATOM 790 O O . SER A 1 101 ? 3.456 2.733 6.734 1.00 96.38 101 SER A O 1
ATOM 792 N N . THR A 1 102 ? 3.741 1.079 8.235 1.00 97.00 102 THR A N 1
ATOM 793 C CA . THR A 1 102 ? 4.957 0.526 7.624 1.00 97.00 102 THR A CA 1
ATOM 794 C C . THR A 1 102 ? 4.700 0.056 6.192 1.00 97.00 102 THR A C 1
ATOM 796 O O . THR A 1 102 ? 5.348 0.550 5.268 1.00 97.00 102 THR A O 1
ATOM 799 N N . ALA A 1 103 ? 3.686 -0.785 5.971 1.00 96.50 103 ALA A N 1
ATOM 800 C CA . ALA A 1 103 ? 3.352 -1.295 4.639 1.00 96.50 103 ALA A CA 1
ATOM 801 C C . ALA A 1 103 ? 3.001 -0.172 3.641 1.00 96.50 103 ALA A C 1
ATOM 803 O O . ALA A 1 103 ? 3.325 -0.251 2.456 1.00 96.50 103 ALA A O 1
ATOM 804 N N . SER A 1 104 ? 2.361 0.905 4.109 1.00 95.56 104 SER A N 1
ATOM 805 C CA . SER A 1 104 ? 2.062 2.077 3.278 1.00 95.56 104 SER A CA 1
ATOM 806 C C . SER A 1 104 ? 3.335 2.805 2.824 1.00 95.56 104 SER A C 1
ATOM 808 O O . SER A 1 104 ? 3.457 3.174 1.651 1.00 95.56 104 SER A O 1
ATOM 810 N N . SER A 1 105 ? 4.310 2.969 3.725 1.00 95.56 105 SER A N 1
ATOM 811 C CA . SER A 1 105 ? 5.602 3.578 3.386 1.00 95.56 105 SER A CA 1
ATOM 812 C C . SER A 1 105 ? 6.414 2.727 2.402 1.00 95.56 105 SER A C 1
ATOM 814 O O . SER A 1 105 ? 6.864 3.252 1.382 1.00 95.56 105 SER A O 1
ATOM 816 N N . GLU A 1 106 ? 6.493 1.412 2.624 1.00 96.50 106 GLU A N 1
ATOM 817 C CA . GLU A 1 106 ? 7.190 0.464 1.742 1.00 96.50 106 GLU A CA 1
ATOM 818 C C . GLU A 1 106 ? 6.561 0.415 0.344 1.00 96.50 106 GLU A C 1
ATOM 820 O O . GLU A 1 106 ? 7.261 0.395 -0.673 1.00 96.50 106 GLU A O 1
ATOM 825 N N . LYS A 1 107 ? 5.225 0.466 0.265 1.00 95.62 107 LYS A N 1
ATOM 826 C CA . LYS A 1 107 ? 4.503 0.539 -1.010 1.00 95.62 107 LYS A CA 1
ATOM 827 C C . LYS A 1 107 ? 4.866 1.803 -1.793 1.00 95.62 107 LYS A C 1
ATOM 829 O O . LYS A 1 107 ? 5.056 1.731 -3.007 1.00 95.62 107 LYS A O 1
ATOM 834 N N . LYS A 1 108 ? 4.957 2.959 -1.125 1.00 95.25 108 LYS A N 1
ATOM 835 C CA . LYS A 1 108 ? 5.318 4.238 -1.763 1.00 95.25 108 LYS A CA 1
ATOM 836 C C . LYS A 1 108 ? 6.757 4.226 -2.285 1.00 95.25 108 LYS A C 1
ATOM 838 O O . LYS A 1 108 ? 7.017 4.721 -3.385 1.00 95.25 108 LYS A O 1
ATOM 843 N N . GLU A 1 109 ? 7.675 3.649 -1.518 1.00 95.25 109 GLU A N 1
ATOM 844 C CA . GLU A 1 109 ? 9.063 3.470 -1.940 1.00 95.25 109 GLU A CA 1
ATOM 845 C C . GLU A 1 109 ? 9.157 2.536 -3.152 1.00 95.25 109 GLU A C 1
ATOM 847 O O . GLU A 1 109 ? 9.742 2.902 -4.171 1.00 95.25 109 GLU A O 1
ATOM 852 N N . SER A 1 110 ? 8.489 1.382 -3.094 1.00 94.44 110 SER A N 1
ATOM 853 C CA . SER A 1 110 ? 8.473 0.397 -4.183 1.00 94.44 110 SER A CA 1
ATOM 854 C C . SER A 1 110 ? 7.896 0.964 -5.485 1.00 94.44 110 SER A C 1
ATOM 856 O O . SER A 1 110 ? 8.426 0.701 -6.563 1.00 94.44 110 SER A O 1
ATOM 858 N N . LEU A 1 111 ? 6.844 1.787 -5.404 1.00 95.25 111 LEU A N 1
ATOM 859 C CA . LEU A 1 111 ? 6.291 2.512 -6.557 1.00 95.25 111 LEU A CA 1
ATOM 860 C C . LEU A 1 111 ? 7.329 3.444 -7.192 1.00 95.25 111 LEU A C 1
ATOM 862 O O . LEU A 1 111 ? 7.506 3.434 -8.408 1.00 95.25 111 LEU A O 1
ATOM 866 N N . SER A 1 112 ? 8.065 4.186 -6.362 1.00 93.56 112 SER A N 1
ATOM 867 C CA . SER A 1 112 ? 9.107 5.107 -6.828 1.00 93.56 112 SER A CA 1
ATOM 868 C C . SER A 1 112 ? 10.261 4.355 -7.508 1.00 93.56 112 SER A C 1
ATOM 870 O O . SER A 1 112 ? 10.750 4.775 -8.557 1.00 93.56 112 SER A O 1
ATOM 872 N N . GLN A 1 113 ? 10.667 3.207 -6.953 1.00 94.69 113 GLN A N 1
ATOM 873 C CA . GLN A 1 113 ? 11.678 2.337 -7.563 1.00 94.69 113 GLN A CA 1
ATOM 874 C C . GLN A 1 113 ? 11.190 1.738 -8.891 1.00 94.69 113 GLN A C 1
ATOM 876 O O . GLN A 1 113 ? 11.942 1.691 -9.864 1.00 94.69 113 GLN A O 1
ATOM 881 N N . MET A 1 114 ? 9.923 1.323 -8.972 1.00 94.00 114 MET A N 1
ATOM 882 C CA . MET A 1 114 ? 9.340 0.781 -10.201 1.00 94.00 114 MET A CA 1
ATOM 883 C C . MET A 1 114 ? 9.324 1.817 -11.332 1.00 94.00 114 MET A C 1
ATOM 885 O O . MET A 1 114 ? 9.669 1.483 -12.469 1.00 94.00 114 MET A O 1
ATOM 889 N N . ASP A 1 115 ? 8.975 3.070 -11.034 1.00 94.31 115 ASP A N 1
ATOM 890 C CA . ASP A 1 115 ? 9.000 4.160 -12.015 1.00 94.31 115 ASP A CA 1
ATOM 891 C C . ASP A 1 115 ? 10.420 4.421 -12.537 1.00 94.31 115 ASP A C 1
ATOM 893 O O . ASP A 1 115 ? 10.623 4.590 -13.747 1.00 94.31 115 ASP A O 1
ATOM 897 N N . PHE A 1 116 ? 11.420 4.373 -11.650 1.00 93.81 116 PHE A N 1
ATOM 898 C CA . PHE A 1 116 ? 12.828 4.465 -12.034 1.00 93.81 116 PHE A CA 1
ATOM 899 C C . PHE A 1 116 ? 13.243 3.314 -12.965 1.00 93.81 116 PHE A C 1
ATOM 901 O O . PHE A 1 116 ? 13.742 3.567 -14.064 1.00 93.81 116 PHE A O 1
ATOM 908 N N . VAL A 1 117 ? 12.962 2.061 -12.588 1.00 93.38 117 VAL A N 1
ATOM 909 C CA . VAL A 1 117 ? 13.296 0.868 -13.390 1.00 93.38 117 VAL A CA 1
ATOM 910 C C . VAL A 1 117 ? 12.600 0.895 -14.753 1.00 93.38 117 VAL A C 1
ATOM 912 O O . VAL A 1 117 ? 13.188 0.525 -15.772 1.00 93.38 117 VAL A O 1
ATOM 915 N N . LYS A 1 118 ? 11.349 1.361 -14.816 1.00 93.62 118 LYS A N 1
ATOM 916 C CA . LYS A 1 118 ? 10.606 1.487 -16.077 1.00 93.62 118 LYS A CA 1
ATOM 917 C C . LYS A 1 118 ? 11.258 2.509 -17.010 1.00 93.62 118 LYS A C 1
ATOM 919 O O . LYS A 1 118 ? 11.380 2.249 -18.210 1.00 93.62 118 LYS A O 1
ATOM 924 N N . LYS A 1 119 ? 11.713 3.643 -16.468 1.00 92.12 119 LYS A N 1
ATOM 925 C CA . LYS A 1 119 ? 12.455 4.659 -17.226 1.00 92.12 119 LYS A CA 1
ATOM 926 C C . LYS A 1 119 ? 13.800 4.121 -17.713 1.00 92.12 119 LYS A C 1
ATOM 928 O O . LYS A 1 119 ? 14.127 4.309 -18.883 1.00 92.12 119 LYS A O 1
ATOM 933 N N . GLU A 1 120 ? 14.533 3.410 -16.858 1.00 91.19 120 GLU A N 1
ATOM 934 C CA . GLU A 1 120 ? 15.815 2.791 -17.208 1.00 91.19 120 GLU A CA 1
ATOM 935 C C . GLU A 1 120 ? 15.655 1.774 -18.350 1.00 91.19 120 GLU A C 1
ATOM 937 O O . GLU A 1 120 ? 16.353 1.866 -19.363 1.00 91.19 120 GLU A O 1
ATOM 942 N N . ARG A 1 121 ? 14.671 0.865 -18.258 1.00 90.81 121 ARG A N 1
ATOM 943 C CA . ARG A 1 121 ? 14.366 -0.098 -19.332 1.00 90.81 121 ARG A CA 1
ATOM 944 C C . ARG A 1 121 ? 14.036 0.592 -20.653 1.00 90.81 121 ARG A C 1
ATOM 946 O O . ARG A 1 121 ? 14.541 0.177 -21.693 1.00 90.81 121 ARG A O 1
ATOM 953 N N . ALA A 1 122 ? 13.240 1.662 -20.619 1.00 89.69 122 ALA A N 1
ATOM 954 C CA . ALA A 1 122 ? 12.910 2.430 -21.818 1.00 89.69 122 ALA A CA 1
ATOM 955 C C . ALA A 1 122 ? 14.151 3.087 -22.448 1.00 89.69 122 ALA A C 1
ATOM 957 O O . ALA A 1 122 ? 14.274 3.134 -23.671 1.00 89.69 122 ALA A O 1
ATOM 958 N N . THR A 1 123 ? 15.089 3.586 -21.636 1.00 90.69 123 THR A N 1
ATOM 959 C CA . THR A 1 123 ? 16.353 4.130 -22.154 1.00 90.69 123 THR A CA 1
ATOM 960 C C . THR A 1 123 ? 17.281 3.046 -22.687 1.00 90.69 123 THR A C 1
ATOM 962 O O . THR A 1 123 ? 17.906 3.254 -23.723 1.00 90.69 123 THR A O 1
ATOM 965 N N . ARG A 1 124 ? 17.328 1.876 -22.043 1.00 91.56 124 ARG A N 1
ATOM 966 C CA . ARG A 1 124 ? 18.195 0.774 -22.456 1.00 91.56 124 ARG A CA 1
ATOM 967 C C . ARG A 1 124 ? 17.795 0.192 -23.807 1.00 91.56 124 ARG A C 1
ATOM 969 O O . ARG A 1 124 ? 18.656 0.081 -24.668 1.00 91.56 124 ARG A O 1
ATOM 976 N N . GLY A 1 125 ? 16.498 -0.015 -24.050 1.00 85.50 125 GLY A N 1
ATOM 977 C CA . GLY A 1 125 ? 16.016 -0.449 -25.368 1.00 85.50 125 GLY A CA 1
ATOM 978 C C . GLY A 1 125 ? 16.408 0.512 -26.500 1.00 85.50 125 GLY A C 1
ATOM 979 O O . GLY A 1 125 ? 16.779 0.077 -27.584 1.00 85.50 125 GLY A O 1
ATOM 980 N N . ARG A 1 126 ? 16.422 1.831 -26.243 1.00 89.62 126 ARG A N 1
ATOM 981 C CA . ARG A 1 126 ? 16.896 2.820 -27.231 1.00 89.62 126 ARG A CA 1
ATOM 982 C C . ARG A 1 126 ? 18.399 2.723 -27.489 1.00 89.62 126 ARG A C 1
ATOM 984 O O . ARG A 1 126 ? 18.823 2.892 -28.627 1.00 89.62 126 ARG A O 1
ATOM 991 N N . ILE A 1 127 ? 19.198 2.492 -26.447 1.00 89.44 127 ILE A N 1
ATOM 992 C CA . ILE A 1 127 ? 20.655 2.331 -26.567 1.00 89.44 127 ILE A CA 1
ATOM 993 C C . ILE A 1 127 ? 20.975 1.067 -27.364 1.00 89.44 127 ILE A C 1
ATOM 995 O O . ILE A 1 127 ? 21.807 1.125 -28.267 1.00 89.44 127 ILE A O 1
ATOM 999 N N . ASP A 1 128 ? 20.298 -0.041 -27.063 1.00 90.50 128 ASP A N 1
ATOM 1000 C CA . ASP A 1 128 ? 20.506 -1.318 -27.744 1.00 90.50 128 ASP A CA 1
ATOM 1001 C C . ASP A 1 128 ? 20.154 -1.204 -29.237 1.00 90.50 128 ASP A C 1
ATOM 1003 O O . ASP A 1 128 ? 20.983 -1.545 -30.081 1.00 90.50 128 ASP A O 1
ATOM 1007 N N . ASN A 1 129 ? 19.010 -0.596 -29.580 1.00 88.69 129 ASN A N 1
ATOM 1008 C CA . ASN A 1 129 ? 18.636 -0.341 -30.979 1.00 88.69 129 ASN A CA 1
ATOM 1009 C C . ASN A 1 129 ? 19.663 0.546 -31.698 1.00 88.69 129 ASN A C 1
ATOM 1011 O O . ASN A 1 129 ? 20.144 0.207 -32.777 1.00 88.69 129 ASN A O 1
ATOM 1015 N N . ARG A 1 130 ? 20.072 1.656 -31.070 1.00 91.31 130 ARG A N 1
ATOM 1016 C CA . ARG A 1 130 ? 21.058 2.576 -31.651 1.00 91.31 130 ARG A CA 1
ATOM 1017 C C . ARG A 1 130 ? 22.428 1.919 -31.836 1.00 91.31 130 ARG A C 1
ATOM 1019 O O . ARG A 1 130 ? 23.169 2.287 -32.745 1.00 91.31 130 ARG A O 1
ATOM 1026 N N . LYS A 1 131 ? 22.788 0.956 -30.982 1.00 93.62 131 LYS A N 1
ATOM 1027 C CA . LYS A 1 131 ? 24.024 0.178 -31.115 1.00 93.62 131 LYS A CA 1
ATOM 1028 C C . LYS A 1 131 ? 23.982 -0.712 -32.357 1.00 93.62 131 LYS A C 1
ATOM 1030 O O . LYS A 1 131 ? 24.966 -0.732 -33.090 1.00 93.62 131 LYS A O 1
ATOM 1035 N N . VAL A 1 132 ? 22.853 -1.376 -32.611 1.00 94.00 132 VAL A N 1
ATOM 1036 C CA . VAL A 1 132 ? 22.644 -2.183 -33.826 1.00 94.00 132 VAL A CA 1
ATOM 1037 C C . VAL A 1 132 ? 22.704 -1.303 -35.076 1.00 94.00 132 VAL A C 1
ATOM 1039 O O . VAL A 1 132 ? 23.469 -1.604 -35.990 1.00 94.00 132 VAL A O 1
ATOM 1042 N N . GLU A 1 133 ? 21.991 -0.173 -35.092 1.00 92.69 133 GLU A N 1
ATOM 1043 C CA . GLU A 1 133 ? 22.025 0.788 -36.208 1.00 92.69 133 GLU A CA 1
ATOM 1044 C C . GLU A 1 133 ? 23.446 1.304 -36.486 1.00 92.69 133 GLU A C 1
ATOM 1046 O O . GLU A 1 133 ? 23.883 1.358 -37.634 1.00 92.69 133 GLU A O 1
ATOM 1051 N N . CYS A 1 134 ? 24.199 1.647 -35.436 1.00 92.81 134 CYS A N 1
ATOM 1052 C CA . CYS A 1 134 ? 25.580 2.112 -35.557 1.00 92.81 134 CYS A CA 1
ATOM 1053 C C . CYS A 1 134 ? 26.511 1.017 -36.101 1.00 92.81 134 CYS A C 1
ATOM 1055 O O . CYS A 1 134 ? 27.392 1.293 -36.918 1.00 92.81 134 CYS A O 1
ATOM 1057 N N . GLU A 1 135 ? 26.311 -0.235 -35.684 1.00 95.06 135 GLU A N 1
ATOM 1058 C CA . GLU A 1 135 ? 27.089 -1.364 -36.188 1.00 95.06 135 GLU A CA 1
ATOM 1059 C C . GLU A 1 135 ? 26.804 -1.633 -37.671 1.00 95.06 135 GLU A C 1
ATOM 1061 O O . GLU A 1 135 ? 27.745 -1.812 -38.449 1.00 95.06 135 GLU A O 1
ATOM 1066 N N . LEU A 1 136 ? 25.531 -1.600 -38.080 1.00 94.69 136 LEU A N 1
ATOM 1067 C CA . LEU A 1 136 ? 25.131 -1.717 -39.484 1.00 94.69 136 LEU A CA 1
ATOM 1068 C C . LEU A 1 136 ? 25.715 -0.574 -40.321 1.00 94.69 136 LEU A C 1
ATOM 1070 O O . LEU A 1 136 ? 26.366 -0.830 -41.332 1.00 94.69 136 LEU A O 1
ATOM 1074 N N . ALA A 1 137 ? 25.590 0.672 -39.859 1.00 94.69 137 ALA A N 1
ATOM 1075 C CA . ALA A 1 137 ? 26.175 1.829 -40.531 1.00 94.69 137 ALA A CA 1
ATOM 1076 C C . ALA A 1 137 ? 27.703 1.701 -40.668 1.00 94.69 137 ALA A C 1
ATOM 1078 O O . ALA A 1 137 ? 28.257 1.963 -41.735 1.00 94.69 137 ALA A O 1
ATOM 1079 N N . SER A 1 138 ? 28.398 1.235 -39.624 1.00 95.00 138 SER A N 1
ATOM 1080 C CA . SER A 1 138 ? 29.847 1.010 -39.666 1.00 95.00 138 SER A CA 1
ATOM 1081 C C . SER A 1 138 ? 30.239 -0.068 -40.682 1.00 95.00 138 SER A C 1
ATOM 1083 O O . SER A 1 138 ? 31.223 0.097 -41.409 1.00 95.00 138 SER A O 1
ATOM 1085 N N . LYS A 1 139 ? 29.466 -1.159 -40.773 1.00 95.19 139 LYS A N 1
ATOM 1086 C CA . LYS A 1 139 ? 29.664 -2.206 -41.788 1.00 95.19 139 LYS A CA 1
ATOM 1087 C C . LYS A 1 139 ? 29.467 -1.648 -43.199 1.00 95.19 139 LYS A C 1
ATOM 1089 O O . LYS A 1 139 ? 30.335 -1.866 -44.044 1.00 95.19 139 LYS A O 1
ATOM 1094 N N . SER A 1 140 ? 28.411 -0.867 -43.428 1.00 93.69 140 SER A N 1
ATOM 1095 C CA . SER A 1 140 ? 28.141 -0.228 -44.722 1.00 93.69 140 SER A CA 1
ATOM 1096 C C . SER A 1 140 ? 29.249 0.739 -45.136 1.00 93.69 140 SER A C 1
ATOM 1098 O O . SER A 1 140 ? 29.736 0.661 -46.261 1.00 93.69 140 SER A O 1
ATOM 1100 N N . VAL A 1 141 ? 29.729 1.590 -44.221 1.00 95.31 141 VAL A N 1
ATOM 1101 C CA . VAL A 1 141 ? 30.850 2.511 -44.489 1.00 95.31 141 VAL A CA 1
ATOM 1102 C C . VAL A 1 141 ? 32.121 1.743 -44.856 1.00 95.31 141 VAL A C 1
ATOM 1104 O O . VAL A 1 141 ? 32.803 2.100 -45.814 1.00 95.31 141 VAL A O 1
ATOM 1107 N N . LYS A 1 142 ? 32.433 0.654 -44.142 1.00 94.88 142 LYS A N 1
ATOM 1108 C CA . LYS A 1 142 ? 33.591 -0.196 -44.468 1.00 94.88 142 LYS A CA 1
ATOM 1109 C C . LYS A 1 142 ? 33.458 -0.846 -45.842 1.00 94.88 142 LYS A C 1
ATOM 1111 O O . LYS A 1 142 ? 34.444 -0.921 -46.569 1.00 94.88 142 LYS A O 1
ATOM 1116 N N . HIS A 1 143 ? 32.269 -1.334 -46.185 1.00 95.00 143 HIS A N 1
ATOM 1117 C CA . HIS A 1 143 ? 32.009 -1.931 -47.490 1.00 95.00 143 HIS A CA 1
ATOM 1118 C C . HIS A 1 143 ? 32.178 -0.902 -48.612 1.00 95.00 143 HIS A C 1
ATOM 1120 O O . HIS A 1 143 ? 32.909 -1.143 -49.569 1.00 95.00 143 HIS A O 1
ATOM 1126 N N . PHE A 1 144 ? 31.576 0.275 -48.451 1.00 94.94 144 PHE A N 1
ATOM 1127 C CA . PHE A 1 144 ? 31.676 1.357 -49.422 1.00 94.94 144 PHE A CA 1
ATOM 1128 C C . PHE A 1 144 ? 33.119 1.844 -49.604 1.00 94.94 144 PHE A C 1
ATOM 1130 O O . PHE A 1 144 ? 33.568 2.034 -50.729 1.00 94.94 144 PHE A O 1
ATOM 1137 N N . GLY A 1 145 ? 33.889 1.941 -48.515 1.00 95.38 145 GLY A N 1
ATOM 1138 C CA . GLY A 1 145 ? 35.316 2.257 -48.587 1.00 95.38 145 GLY A CA 1
ATOM 1139 C C . GLY A 1 145 ? 36.114 1.243 -49.414 1.00 95.38 145 GLY A C 1
ATOM 1140 O O . GLY A 1 145 ? 36.949 1.638 -50.220 1.00 95.38 145 GLY A O 1
ATOM 1141 N N . LYS A 1 146 ? 35.831 -0.061 -49.274 1.00 95.69 146 LYS A N 1
ATOM 1142 C CA . LYS A 1 146 ? 36.467 -1.103 -50.104 1.00 95.69 146 LYS A CA 1
ATOM 1143 C C . LYS A 1 146 ? 36.093 -0.973 -51.580 1.00 95.69 146 LYS A C 1
ATOM 1145 O O . LYS A 1 146 ? 36.963 -1.117 -52.431 1.00 95.69 146 LYS A O 1
ATOM 1150 N N . TYR A 1 147 ? 34.823 -0.694 -51.867 1.00 94.81 147 TYR A N 1
ATOM 1151 C CA . TYR A 1 147 ? 34.346 -0.483 -53.231 1.00 94.81 147 TYR A CA 1
ATOM 1152 C C . TYR A 1 147 ? 35.059 0.700 -53.898 1.00 94.81 147 TYR A C 1
ATOM 1154 O O . TYR A 1 147 ? 35.620 0.536 -54.977 1.00 94.81 147 TYR A O 1
ATOM 1162 N N . ILE A 1 148 ? 35.118 1.853 -53.221 1.00 95.12 148 ILE A N 1
ATOM 1163 C CA . ILE A 1 148 ? 35.824 3.044 -53.715 1.00 95.12 148 ILE A CA 1
ATOM 1164 C C . ILE A 1 148 ? 37.290 2.731 -54.028 1.00 95.12 148 ILE A C 1
ATOM 1166 O O . ILE A 1 148 ? 37.784 3.106 -55.086 1.00 95.12 148 ILE A O 1
ATOM 1170 N N . LEU A 1 149 ? 37.990 2.027 -53.131 1.00 95.25 149 LEU A N 1
ATOM 1171 C CA . LEU A 1 149 ? 39.391 1.663 -53.356 1.00 95.25 149 LEU A CA 1
ATOM 1172 C C . LEU A 1 149 ? 39.564 0.774 -54.594 1.00 95.25 149 LEU A C 1
ATOM 1174 O O . LEU A 1 149 ? 40.469 1.017 -55.386 1.00 95.25 149 LEU A O 1
ATOM 1178 N N . SER A 1 150 ? 38.677 -0.206 -54.784 1.00 92.94 150 SER A N 1
ATOM 1179 C CA . SER A 1 150 ? 38.698 -1.071 -55.967 1.00 92.94 150 SER A CA 1
ATOM 1180 C C . SER A 1 150 ? 38.453 -0.289 -57.259 1.00 92.94 150 SER A C 1
ATOM 1182 O O . SER A 1 150 ? 39.104 -0.568 -58.260 1.00 92.94 150 SER A O 1
ATOM 1184 N N . GLN A 1 151 ? 37.532 0.679 -57.247 1.00 91.25 151 GLN A N 1
ATOM 1185 C CA . GLN A 1 151 ? 37.264 1.531 -58.409 1.00 91.25 151 GLN A CA 1
ATOM 1186 C C . GLN A 1 151 ? 38.471 2.412 -58.737 1.00 91.25 151 GLN A C 1
ATOM 1188 O O . GLN A 1 151 ? 38.929 2.422 -59.875 1.00 91.25 151 GLN A O 1
ATOM 1193 N N . HIS A 1 152 ? 39.069 3.059 -57.733 1.0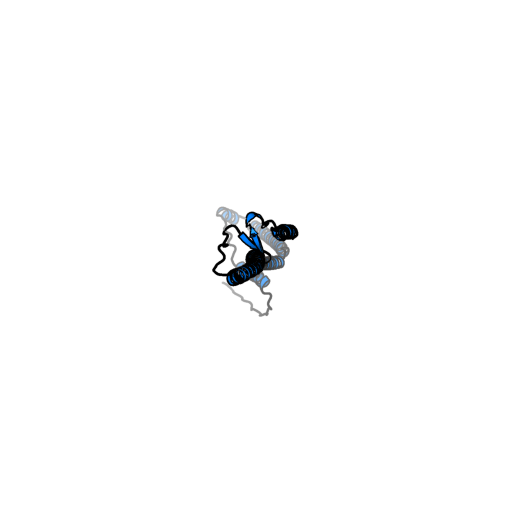0 92.69 152 HIS A N 1
ATOM 1194 C CA . HIS A 1 152 ? 40.282 3.851 -57.941 1.00 92.69 152 HIS A CA 1
ATOM 1195 C C . HIS A 1 152 ? 41.445 3.022 -58.488 1.00 92.69 152 HIS A C 1
ATOM 1197 O O . HIS A 1 152 ? 42.183 3.508 -59.338 1.00 92.69 152 HIS A O 1
ATOM 1203 N N . GLU A 1 153 ? 41.620 1.782 -58.031 1.00 93.19 153 GLU A N 1
ATOM 1204 C CA . GLU A 1 153 ? 42.651 0.892 -58.566 1.00 93.19 153 GLU A CA 1
ATOM 1205 C C . GLU A 1 153 ? 42.397 0.549 -60.041 1.00 93.19 153 GLU A C 1
ATOM 1207 O O . GLU A 1 153 ? 43.326 0.570 -60.850 1.00 93.19 153 GLU A O 1
ATOM 1212 N N . GLN A 1 154 ? 41.146 0.271 -60.412 1.00 86.62 154 GLN A N 1
ATOM 1213 C CA . GLN A 1 154 ? 40.766 -0.011 -61.797 1.00 86.62 154 GLN A CA 1
ATOM 1214 C C . GLN A 1 154 ? 40.968 1.207 -62.704 1.00 86.62 154 GLN A C 1
ATOM 1216 O O . GLN A 1 154 ? 41.637 1.096 -63.731 1.00 86.62 154 GLN A O 1
ATOM 1221 N N . GLU A 1 155 ? 40.459 2.373 -62.306 1.00 85.50 155 GLU A N 1
ATOM 1222 C CA . GLU A 1 155 ? 40.602 3.625 -63.056 1.00 85.50 155 GLU A CA 1
ATOM 1223 C C . GLU A 1 155 ? 42.070 4.048 -63.184 1.00 85.50 155 GLU A C 1
ATOM 1225 O O . GLU A 1 155 ? 42.514 4.440 -64.264 1.00 85.50 155 GLU A O 1
ATOM 1230 N N . PHE A 1 156 ? 42.858 3.910 -62.113 1.00 90.19 156 PHE A N 1
ATOM 1231 C CA . PHE A 1 156 ? 44.291 4.199 -62.140 1.00 90.19 156 PHE A CA 1
ATOM 1232 C C . PHE A 1 156 ? 45.037 3.267 -63.100 1.00 90.19 156 PHE A C 1
ATOM 1234 O O . PHE A 1 156 ? 45.830 3.725 -63.923 1.00 90.19 156 PHE A O 1
ATOM 1241 N N . ASN A 1 157 ? 44.752 1.962 -63.053 1.00 84.62 157 ASN A N 1
ATOM 1242 C CA . ASN A 1 157 ? 45.326 1.006 -63.996 1.00 84.62 157 ASN A CA 1
ATOM 1243 C C . ASN A 1 157 ? 44.897 1.301 -65.439 1.00 84.62 157 ASN A C 1
ATOM 1245 O O . ASN A 1 157 ? 45.715 1.171 -66.350 1.00 84.62 157 ASN A O 1
ATOM 1249 N N . LYS A 1 158 ? 43.647 1.716 -65.671 1.00 84.81 158 LYS A N 1
ATOM 1250 C CA . LYS A 1 158 ? 43.168 2.135 -66.996 1.00 84.81 158 LYS A CA 1
ATOM 1251 C C . LYS A 1 158 ? 43.958 3.343 -67.505 1.00 84.81 158 LYS A C 1
ATOM 1253 O O . LYS A 1 158 ? 44.494 3.283 -68.609 1.00 84.81 158 LYS A O 1
ATOM 1258 N N . ALA A 1 159 ? 44.132 4.372 -66.675 1.00 84.88 159 ALA A N 1
ATOM 1259 C CA . ALA A 1 159 ? 44.925 5.554 -67.011 1.00 84.88 159 ALA A CA 1
ATOM 1260 C C . ALA A 1 159 ? 46.393 5.210 -67.323 1.00 84.88 159 ALA A C 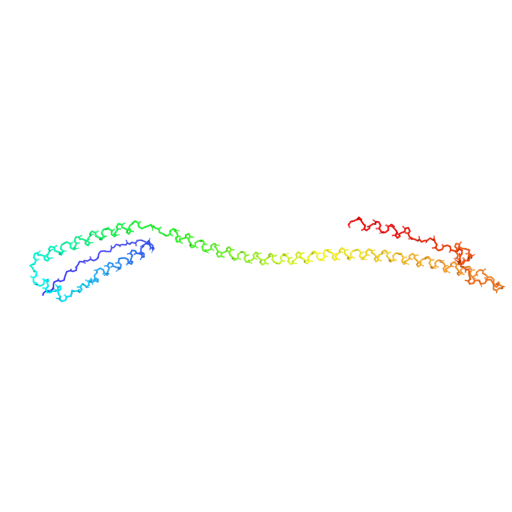1
ATOM 1262 O O . ALA A 1 159 ? 46.965 5.743 -68.273 1.00 84.88 159 ALA A O 1
ATOM 1263 N N . LEU A 1 160 ? 47.007 4.280 -66.578 1.00 81.00 160 LEU A N 1
ATOM 1264 C CA . LEU A 1 160 ? 48.362 3.800 -66.872 1.00 81.00 160 LEU A CA 1
ATOM 1265 C C . LEU A 1 160 ? 48.449 3.072 -68.219 1.00 81.00 160 LEU A C 1
ATOM 1267 O O . LEU A 1 160 ? 49.403 3.293 -68.966 1.00 81.00 160 LEU A O 1
ATOM 1271 N N . HIS A 1 161 ? 47.469 2.226 -68.549 1.00 80.44 161 HIS A N 1
ATOM 1272 C CA . HIS A 1 161 ? 47.417 1.564 -69.855 1.00 80.44 161 HIS A CA 1
ATOM 1273 C C . HIS A 1 161 ? 47.231 2.575 -70.990 1.00 80.44 161 HIS A C 1
ATOM 1275 O O . HIS A 1 161 ? 47.948 2.492 -71.986 1.00 80.44 161 HIS A O 1
ATOM 1281 N N . GLN A 1 162 ? 46.331 3.549 -70.827 1.00 79.50 162 GLN A N 1
ATOM 1282 C CA . GLN A 1 162 ? 46.130 4.637 -71.787 1.00 79.50 162 GLN A CA 1
ATOM 1283 C C . GLN A 1 162 ? 47.418 5.448 -71.987 1.00 79.50 162 GLN A C 1
ATOM 1285 O O . GLN A 1 162 ? 47.841 5.654 -73.121 1.00 79.50 162 GLN A O 1
ATOM 1290 N N . ALA A 1 163 ? 48.098 5.839 -70.905 1.00 79.31 163 ALA A N 1
ATOM 1291 C CA . ALA A 1 163 ? 49.374 6.546 -70.984 1.00 79.31 163 ALA A CA 1
ATOM 1292 C C . ALA A 1 163 ? 50.441 5.706 -71.703 1.00 79.31 163 ALA A C 1
ATOM 1294 O O . ALA A 1 163 ? 51.089 6.197 -72.622 1.00 79.31 163 ALA A O 1
ATOM 1295 N N . SER A 1 164 ? 50.602 4.430 -71.336 1.00 75.06 164 SER A N 1
ATOM 1296 C CA . SER A 1 164 ? 51.558 3.530 -71.994 1.00 75.06 164 SER A CA 1
ATOM 1297 C C . SER A 1 164 ? 51.263 3.339 -73.480 1.00 75.06 164 SER A C 1
ATOM 1299 O O . SER A 1 164 ? 52.203 3.184 -74.257 1.00 75.06 164 SER A O 1
ATOM 1301 N N . PHE A 1 165 ? 49.988 3.305 -73.867 1.00 72.44 165 PHE A N 1
ATOM 1302 C CA . PHE A 1 165 ? 49.589 3.230 -75.265 1.00 72.44 165 PHE A CA 1
ATOM 1303 C C . PHE A 1 165 ? 49.993 4.516 -75.995 1.00 72.44 165 PHE A C 1
ATOM 1305 O O . PHE A 1 165 ? 50.731 4.438 -76.969 1.00 72.44 165 PHE A O 1
ATOM 1312 N N . LEU A 1 166 ? 49.630 5.689 -75.463 1.00 70.62 166 LEU A N 1
ATOM 1313 C CA . LEU A 1 166 ? 49.963 6.995 -76.046 1.00 70.62 166 LEU A CA 1
ATOM 1314 C C . LEU A 1 166 ? 51.476 7.250 -76.157 1.00 70.62 166 LEU A C 1
ATOM 1316 O O . LEU A 1 166 ? 51.925 7.802 -77.156 1.00 70.62 166 LEU A O 1
ATOM 1320 N N . PHE A 1 167 ? 52.281 6.821 -75.179 1.00 69.75 167 PHE A N 1
ATOM 1321 C CA . PHE A 1 167 ? 53.744 6.964 -75.225 1.00 69.75 167 PHE A CA 1
ATOM 1322 C C . PHE A 1 167 ? 54.430 6.057 -76.263 1.00 69.75 167 PHE A C 1
ATOM 1324 O O . PHE A 1 167 ? 55.585 6.307 -76.603 1.00 69.75 167 PHE A O 1
ATOM 1331 N N . ASN A 1 168 ? 53.743 5.029 -76.770 1.00 66.31 168 ASN A N 1
ATOM 1332 C CA . ASN A 1 168 ? 54.251 4.123 -77.805 1.00 66.31 168 ASN A CA 1
ATOM 1333 C C . ASN A 1 168 ? 53.790 4.496 -79.228 1.00 66.31 168 ASN A C 1
ATOM 1335 O O . ASN A 1 168 ? 54.135 3.787 -80.174 1.00 66.31 168 ASN A O 1
ATOM 1339 N N . ILE A 1 169 ? 53.027 5.581 -79.400 1.00 57.53 169 ILE A N 1
ATOM 1340 C CA . ILE A 1 169 ? 52.584 6.072 -80.714 1.00 57.53 169 ILE A CA 1
ATOM 1341 C C . ILE A 1 169 ? 53.627 7.058 -81.256 1.00 57.53 169 ILE A C 1
ATOM 1343 O O . ILE A 1 169 ? 54.110 7.932 -80.536 1.00 57.53 169 ILE A O 1
ATOM 1347 N N . SER A 1 170 ? 53.995 6.912 -82.530 1.00 54.44 170 SER A N 1
ATOM 1348 C CA . SER A 1 170 ? 54.921 7.830 -83.201 1.00 54.44 170 SER A CA 1
ATOM 1349 C C . SER A 1 170 ? 54.249 9.192 -83.427 1.00 54.44 170 SER A C 1
ATOM 1351 O O . SER A 1 170 ? 53.093 9.243 -83.830 1.00 54.44 170 SER A O 1
ATOM 1353 N N . LEU A 1 171 ? 54.969 10.302 -83.221 1.00 55.47 171 LEU A N 1
ATOM 1354 C CA . LEU A 1 171 ? 54.460 11.683 -83.379 1.00 55.47 171 LEU A CA 1
ATOM 1355 C C . LEU A 1 171 ? 53.958 12.028 -84.798 1.00 55.47 171 LEU A C 1
ATOM 1357 O O . LEU A 1 171 ? 53.379 13.092 -84.994 1.00 55.47 171 LEU A O 1
ATOM 1361 N N . GLU A 1 172 ? 54.197 11.152 -85.774 1.00 54.75 172 GLU A N 1
ATOM 1362 C CA . GLU A 1 172 ? 53.754 11.291 -87.166 1.00 54.75 172 GLU A CA 1
ATOM 1363 C C . GLU A 1 172 ? 52.406 10.594 -87.447 1.00 54.75 172 GLU A C 1
ATOM 1365 O O . GLU A 1 172 ? 51.903 10.683 -88.564 1.00 54.75 172 GLU A O 1
ATOM 1370 N N . ASP A 1 173 ? 51.820 9.900 -86.463 1.00 56.91 173 ASP A N 1
ATOM 1371 C CA . ASP A 1 173 ? 50.627 9.064 -86.641 1.00 56.91 173 ASP A CA 1
ATOM 1372 C C . ASP A 1 173 ? 49.342 9.818 -86.216 1.00 56.91 173 ASP A C 1
ATOM 1374 O O . ASP A 1 173 ? 49.072 10.009 -85.030 1.00 56.91 173 ASP A O 1
ATOM 1378 N N . GLU A 1 174 ? 48.534 10.264 -87.187 1.00 54.84 174 GLU A N 1
ATOM 1379 C CA . GLU A 1 174 ? 47.315 11.094 -87.019 1.00 54.84 174 GLU A CA 1
ATOM 1380 C C . GLU A 1 174 ? 46.098 10.371 -86.381 1.00 54.84 174 GLU A C 1
ATOM 1382 O O . GLU A 1 174 ? 44.959 10.811 -86.513 1.00 54.84 174 GLU A O 1
ATOM 1387 N N . HIS A 1 175 ? 46.285 9.263 -85.663 1.00 56.88 175 HIS A N 1
ATOM 1388 C CA . HIS A 1 175 ? 45.190 8.349 -85.300 1.00 56.88 175 HIS A CA 1
ATOM 1389 C C . HIS A 1 175 ? 44.592 8.553 -83.892 1.00 56.88 175 HIS A C 1
ATOM 1391 O O . HIS A 1 175 ? 44.064 7.604 -83.308 1.00 56.88 175 HIS A O 1
ATOM 1397 N N . PHE A 1 176 ? 44.650 9.764 -83.322 1.00 58.16 176 PHE A N 1
ATOM 1398 C CA . PHE A 1 176 ? 43.923 10.053 -82.077 1.00 58.16 176 PHE A CA 1
ATOM 1399 C C . PHE A 1 176 ? 42.418 10.159 -82.368 1.00 58.16 176 PHE A C 1
ATOM 1401 O O . PHE A 1 176 ? 41.929 11.191 -82.825 1.00 58.16 176 PHE A O 1
ATOM 1408 N N . ASP A 1 177 ? 41.701 9.066 -82.125 1.00 66.81 177 ASP A N 1
ATOM 1409 C CA . ASP A 1 177 ? 40.268 8.926 -82.373 1.00 66.81 177 ASP A CA 1
ATOM 1410 C C . ASP A 1 177 ? 39.495 9.031 -81.049 1.00 66.81 177 ASP A C 1
ATOM 1412 O O . ASP A 1 177 ? 39.665 8.193 -80.164 1.00 66.81 177 ASP A O 1
ATOM 1416 N N . ILE A 1 178 ? 38.681 10.084 -80.902 1.00 68.56 178 ILE A N 1
ATOM 1417 C CA . ILE A 1 178 ? 37.933 10.398 -79.667 1.00 68.56 178 ILE A CA 1
ATOM 1418 C C . ILE A 1 178 ? 36.837 9.354 -79.401 1.00 68.56 178 ILE A C 1
ATOM 1420 O O . ILE A 1 178 ? 36.425 9.178 -78.256 1.00 68.56 178 ILE A O 1
ATOM 1424 N N . ASP A 1 179 ? 36.415 8.624 -80.434 1.00 73.81 179 ASP A N 1
ATOM 1425 C CA . ASP A 1 179 ? 35.352 7.625 -80.342 1.00 73.81 179 ASP A CA 1
ATOM 1426 C C . ASP A 1 179 ? 35.886 6.235 -79.933 1.00 73.81 179 ASP A C 1
ATOM 1428 O O . ASP A 1 179 ? 35.131 5.261 -79.875 1.00 73.81 179 ASP A O 1
ATOM 1432 N N . LYS A 1 180 ? 37.191 6.125 -79.628 1.00 72.38 180 LYS A N 1
ATOM 1433 C CA . LYS A 1 180 ? 37.854 4.895 -79.174 1.00 72.38 180 LYS A CA 1
ATOM 1434 C C . LYS A 1 180 ? 38.443 5.046 -77.772 1.00 72.38 180 LYS A C 1
ATOM 1436 O O . LYS A 1 180 ? 39.052 6.057 -77.441 1.00 72.38 180 LYS A O 1
ATOM 1441 N N . ASP A 1 181 ? 38.342 3.992 -76.968 1.00 69.50 181 ASP A N 1
ATOM 1442 C CA . ASP A 1 181 ? 38.941 3.896 -75.636 1.00 69.50 181 ASP A CA 1
ATOM 1443 C C . ASP A 1 181 ? 39.787 2.616 -75.495 1.00 69.50 181 ASP A C 1
ATOM 1445 O O . ASP A 1 181 ? 39.629 1.640 -76.231 1.00 69.50 181 ASP A O 1
ATOM 1449 N N . VAL A 1 182 ? 40.735 2.618 -74.557 1.00 68.75 182 VAL A N 1
ATOM 1450 C CA . VAL A 1 182 ? 41.604 1.473 -74.273 1.00 68.75 182 VAL A CA 1
ATOM 1451 C C . VAL A 1 182 ? 40.886 0.510 -73.327 1.00 68.75 182 VAL A C 1
ATOM 1453 O O . VAL A 1 182 ? 40.744 0.776 -72.132 1.00 68.75 182 VAL A O 1
ATOM 1456 N N . HIS A 1 183 ? 40.502 -0.654 -73.850 1.00 67.62 183 HIS A N 1
ATOM 1457 C CA . HIS A 1 183 ? 39.884 -1.754 -73.111 1.00 67.62 183 HIS A CA 1
ATOM 1458 C C . HIS A 1 183 ? 40.657 -3.057 -73.377 1.00 67.62 183 HIS A C 1
ATOM 1460 O O . HIS A 1 183 ? 41.057 -3.335 -74.505 1.00 67.62 183 HIS A O 1
ATOM 1466 N N . ASN A 1 184 ? 40.956 -3.849 -72.337 1.00 68.12 184 ASN A N 1
ATOM 1467 C CA . ASN A 1 184 ? 41.764 -5.079 -72.454 1.00 68.12 184 ASN A CA 1
ATOM 1468 C C . ASN A 1 184 ? 43.080 -4.930 -73.260 1.00 68.12 184 ASN A C 1
ATOM 1470 O O . ASN A 1 184 ? 43.502 -5.849 -73.959 1.00 68.12 184 ASN A O 1
ATOM 1474 N N . LYS A 1 185 ? 43.768 -3.785 -73.120 1.00 65.88 185 LYS A N 1
ATOM 1475 C CA . LYS A 1 185 ? 45.024 -3.440 -73.826 1.00 65.88 185 LYS A CA 1
ATOM 1476 C C . LYS A 1 185 ? 44.894 -3.258 -75.350 1.00 65.88 185 LYS A C 1
ATOM 1478 O O . LYS A 1 185 ? 45.913 -3.266 -76.037 1.00 65.88 185 LYS A O 1
ATOM 1483 N N . ALA A 1 186 ? 43.685 -3.060 -75.870 1.00 65.31 186 ALA A N 1
ATOM 1484 C CA . ALA A 1 186 ? 43.421 -2.700 -77.262 1.00 65.31 186 ALA A CA 1
ATOM 1485 C C . ALA A 1 186 ? 42.561 -1.425 -77.334 1.00 65.31 186 ALA A C 1
ATOM 1487 O O . ALA A 1 186 ? 41.803 -1.146 -76.407 1.00 65.31 186 ALA A O 1
ATOM 1488 N N . LEU A 1 187 ? 42.678 -0.650 -78.418 1.00 69.12 187 LEU A N 1
ATOM 1489 C CA . LEU A 1 187 ? 41.739 0.437 -78.713 1.00 69.12 187 LEU A CA 1
ATOM 1490 C C . LEU A 1 187 ? 40.450 -0.161 -79.279 1.00 69.12 187 LEU A C 1
ATOM 1492 O O . LEU A 1 187 ? 40.475 -0.778 -80.343 1.00 69.12 187 LEU A O 1
ATOM 1496 N N . MET A 1 188 ? 39.345 0.039 -78.575 1.00 71.69 188 MET A N 1
ATOM 1497 C CA . MET A 1 188 ? 38.005 -0.368 -78.985 1.00 71.69 188 MET A CA 1
ATOM 1498 C C . MET A 1 188 ? 37.118 0.864 -79.137 1.00 71.69 188 MET A C 1
ATOM 1500 O O . MET A 1 188 ? 37.336 1.852 -78.444 1.00 71.69 188 MET A O 1
ATOM 1504 N N . LEU A 1 189 ? 36.125 0.819 -80.027 1.00 78.12 189 LEU A N 1
ATOM 1505 C CA . LEU A 1 189 ? 35.101 1.865 -80.085 1.00 78.12 189 LEU A CA 1
ATOM 1506 C C . LEU A 1 189 ? 34.330 1.896 -78.764 1.00 78.12 189 LEU A C 1
ATOM 1508 O O . LEU A 1 189 ? 34.023 0.840 -78.213 1.00 78.12 189 LEU A O 1
ATOM 1512 N N . ILE A 1 190 ? 34.004 3.093 -78.276 1.00 72.50 190 ILE A N 1
ATOM 1513 C CA . ILE A 1 190 ? 33.264 3.267 -77.017 1.00 72.50 190 ILE A CA 1
ATOM 1514 C C . ILE A 1 190 ? 31.926 2.508 -77.070 1.00 72.50 190 ILE A C 1
ATOM 1516 O O . ILE A 1 190 ? 31.568 1.848 -76.103 1.00 72.50 190 ILE A O 1
ATOM 1520 N N . ASP A 1 191 ? 31.260 2.495 -78.228 1.00 77.50 191 ASP A N 1
ATOM 1521 C CA . ASP A 1 191 ? 29.988 1.790 -78.448 1.00 77.50 191 ASP A CA 1
ATOM 1522 C C . ASP A 1 191 ? 30.109 0.248 -78.471 1.00 77.50 191 ASP A C 1
ATOM 1524 O O . ASP A 1 191 ? 29.102 -0.452 -78.366 1.00 77.50 191 ASP A O 1
ATOM 1528 N N . GLU A 1 192 ? 31.321 -0.298 -78.640 1.00 71.75 192 GLU A N 1
ATOM 1529 C CA . GLU A 1 192 ? 31.599 -1.748 -78.637 1.00 71.75 192 GLU A CA 1
ATOM 1530 C C . GLU A 1 192 ? 32.096 -2.254 -77.274 1.00 71.75 192 GLU A C 1
ATOM 1532 O O . GLU A 1 192 ? 32.207 -3.466 -77.057 1.00 71.75 192 GLU A O 1
ATOM 1537 N N . ILE A 1 193 ? 32.420 -1.342 -76.353 1.00 69.56 193 ILE A N 1
ATOM 1538 C CA . ILE A 1 193 ? 32.707 -1.685 -74.965 1.00 69.56 193 ILE A CA 1
ATOM 1539 C C . ILE A 1 193 ? 31.356 -1.899 -74.296 1.00 69.56 193 ILE A C 1
ATOM 1541 O O . ILE A 1 193 ? 30.620 -0.961 -74.007 1.00 69.56 193 ILE A O 1
ATOM 1545 N N . ASP A 1 194 ? 31.010 -3.163 -74.088 1.00 66.06 194 ASP A N 1
ATOM 1546 C CA . ASP A 1 194 ? 29.780 -3.513 -73.400 1.00 66.06 194 ASP A CA 1
ATOM 1547 C C . ASP A 1 194 ? 29.920 -3.106 -71.921 1.00 66.06 194 ASP A C 1
ATOM 1549 O O . ASP A 1 194 ? 30.507 -3.828 -71.115 1.00 66.06 194 ASP A O 1
ATOM 1553 N N . ASP A 1 195 ? 29.371 -1.947 -71.545 1.00 58.16 195 ASP A N 1
ATOM 1554 C CA . ASP A 1 195 ? 29.176 -1.552 -70.138 1.00 58.16 195 ASP A CA 1
ATOM 1555 C C . ASP A 1 195 ? 28.221 -2.528 -69.405 1.00 58.16 195 ASP A C 1
ATOM 1557 O O . ASP A 1 195 ? 28.002 -2.437 -68.193 1.00 58.16 195 ASP A O 1
ATOM 1561 N N . THR A 1 196 ? 27.666 -3.505 -70.133 1.00 48.12 196 THR A N 1
ATOM 1562 C CA . THR A 1 196 ? 26.818 -4.601 -69.658 1.00 48.12 196 THR A CA 1
ATOM 1563 C C . THR A 1 196 ? 27.611 -5.747 -69.008 1.00 48.12 196 THR A C 1
ATOM 1565 O O . THR A 1 196 ? 27.247 -6.914 -69.102 1.00 48.12 196 THR A O 1
ATOM 1568 N N . GLU A 1 197 ? 28.644 -5.439 -68.234 1.00 44.19 197 GLU A N 1
ATOM 1569 C CA . GLU A 1 197 ? 28.832 -6.145 -66.965 1.00 44.19 197 GLU A CA 1
ATOM 1570 C C . GLU A 1 197 ? 28.337 -5.194 -65.885 1.00 44.19 197 GLU A C 1
ATOM 1572 O O . GLU A 1 197 ? 29.120 -4.476 -65.250 1.00 44.19 197 GLU A O 1
ATOM 1577 N N . PRO A 1 198 ? 27.022 -5.157 -65.617 1.00 43.75 198 PRO A N 1
ATOM 1578 C CA . PRO A 1 198 ? 26.651 -4.619 -64.349 1.00 43.75 198 PRO A CA 1
ATOM 1579 C C . PRO A 1 198 ? 27.196 -5.609 -63.318 1.00 43.75 198 PRO A C 1
ATOM 1581 O O . PRO A 1 198 ? 26.798 -6.775 -63.268 1.00 43.75 198 PRO A O 1
ATOM 1584 N N . ASN A 1 199 ? 27.974 -5.115 -62.364 1.00 44.78 199 ASN A N 1
ATOM 1585 C CA . ASN A 1 199 ? 28.078 -5.733 -61.041 1.00 44.78 199 ASN A CA 1
ATOM 1586 C C . ASN A 1 199 ? 26.693 -5.782 -60.315 1.00 44.78 199 ASN A C 1
ATOM 1588 O O . ASN A 1 199 ? 26.614 -5.750 -59.089 1.00 44.78 199 ASN A O 1
ATOM 1592 N N . LEU A 1 200 ? 25.574 -5.885 -61.050 1.00 43.03 200 LEU A N 1
ATOM 1593 C CA . LEU A 1 200 ? 24.224 -6.199 -60.587 1.00 43.03 200 LEU A CA 1
ATOM 1594 C C . LEU A 1 200 ? 24.159 -7.597 -59.962 1.00 43.03 200 LEU A C 1
ATOM 1596 O O . LEU A 1 200 ? 23.329 -7.805 -59.083 1.00 43.03 200 LEU A O 1
ATOM 1600 N N . VAL A 1 201 ? 25.081 -8.517 -60.288 1.00 43.06 201 VAL A N 1
ATOM 1601 C CA . VAL A 1 201 ? 25.186 -9.802 -59.565 1.00 43.06 201 VAL A CA 1
ATOM 1602 C C . VAL A 1 201 ? 25.594 -9.591 -58.100 1.00 43.06 201 VAL A C 1
ATOM 1604 O O . VAL A 1 201 ? 25.253 -10.404 -57.242 1.00 43.06 201 VAL A O 1
ATOM 1607 N N . VAL A 1 202 ? 26.267 -8.484 -57.766 1.00 46.25 202 VAL A N 1
ATOM 1608 C CA . VAL A 1 202 ? 26.548 -8.140 -56.364 1.00 46.25 202 VAL A CA 1
ATOM 1609 C C . VAL A 1 202 ? 25.349 -7.429 -55.729 1.00 46.25 202 VAL A C 1
ATOM 1611 O O . VAL A 1 202 ? 25.059 -7.677 -54.563 1.00 46.25 202 VAL A O 1
ATOM 1614 N N . ALA A 1 203 ? 24.600 -6.617 -56.482 1.00 41.47 203 ALA A N 1
ATOM 1615 C CA . ALA A 1 203 ? 23.432 -5.900 -55.963 1.00 41.47 203 ALA A CA 1
ATOM 1616 C C . ALA A 1 203 ? 22.227 -6.819 -55.663 1.00 41.47 203 ALA A C 1
ATOM 1618 O O . ALA A 1 203 ? 21.633 -6.688 -54.595 1.00 41.47 203 ALA A O 1
ATOM 1619 N N . GLU A 1 204 ? 21.906 -7.804 -56.512 1.00 42.00 204 GLU A N 1
ATOM 1620 C CA . GLU A 1 204 ? 20.809 -8.754 -56.231 1.00 42.00 204 GLU A CA 1
ATOM 1621 C C . GLU A 1 204 ? 21.141 -9.726 -55.089 1.00 42.00 204 GLU A C 1
ATOM 1623 O O . GLU A 1 204 ? 20.270 -10.093 -54.298 1.00 42.00 204 GLU A O 1
ATOM 1628 N N . LYS A 1 205 ? 22.419 -10.084 -54.915 1.00 44.12 205 LYS A N 1
ATOM 1629 C CA . LYS A 1 205 ? 22.858 -10.906 -53.774 1.00 44.12 205 LYS A CA 1
ATOM 1630 C C . LYS A 1 205 ? 22.816 -10.145 -52.443 1.00 44.12 205 LYS A C 1
ATOM 1632 O O . LYS A 1 205 ? 22.760 -10.771 -51.383 1.00 44.12 205 LYS A O 1
ATOM 1637 N N . LEU A 1 206 ? 22.822 -8.810 -52.490 1.00 48.22 206 LEU A N 1
ATOM 1638 C CA . LEU A 1 206 ? 22.691 -7.940 -51.320 1.00 48.22 206 LEU A CA 1
ATOM 1639 C C . LEU A 1 206 ? 21.228 -7.741 -50.886 1.00 48.22 206 LEU A C 1
ATOM 1641 O O . LEU A 1 206 ? 20.998 -7.529 -49.698 1.00 48.22 206 LEU A O 1
ATOM 1645 N N . SER A 1 207 ? 20.249 -7.880 -51.789 1.00 44.44 207 SER A N 1
ATOM 1646 C CA . SER A 1 207 ? 18.819 -7.826 -51.439 1.00 44.44 207 SER A CA 1
ATOM 1647 C C . SER A 1 207 ? 18.343 -9.069 -50.678 1.00 44.44 207 SER A C 1
ATOM 1649 O O . SER A 1 207 ? 1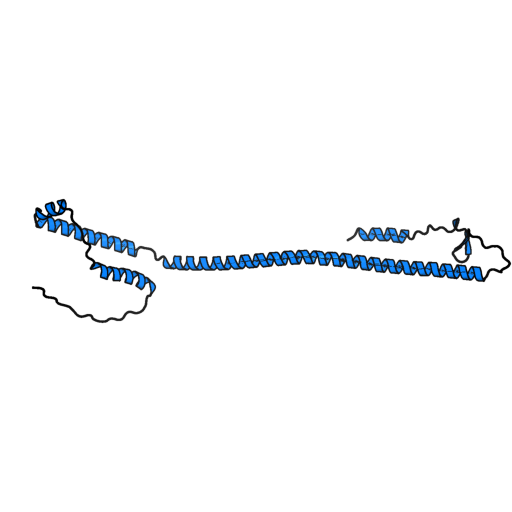7.587 -8.943 -49.722 1.00 44.44 207 SER A O 1
ATOM 1651 N N . ILE A 1 208 ? 18.851 -10.259 -51.019 1.00 44.91 208 ILE A N 1
ATOM 1652 C CA . ILE A 1 208 ? 18.421 -11.530 -50.397 1.00 44.91 208 ILE A CA 1
ATOM 1653 C C . ILE A 1 208 ? 18.864 -11.642 -48.923 1.00 44.91 208 ILE A C 1
ATOM 1655 O O . ILE A 1 208 ? 18.241 -12.342 -48.133 1.00 44.91 208 ILE A O 1
ATOM 1659 N N . SER A 1 209 ? 19.907 -10.917 -48.510 1.00 44.41 209 SER A N 1
ATOM 1660 C CA . SER A 1 209 ? 20.438 -10.994 -47.136 1.00 44.41 209 SER A CA 1
ATOM 1661 C C . SER A 1 209 ? 19.731 -10.064 -46.134 1.00 44.41 209 SER A C 1
ATOM 1663 O O . SER A 1 209 ? 20.137 -10.008 -44.976 1.00 44.41 209 SER A O 1
ATOM 1665 N N . LEU A 1 210 ? 18.726 -9.297 -46.575 1.00 45.53 210 LEU A N 1
ATOM 1666 C CA . LEU A 1 210 ? 17.958 -8.352 -45.748 1.00 45.53 210 LEU A CA 1
ATOM 1667 C C . LEU A 1 210 ? 16.549 -8.858 -45.388 1.00 45.53 210 LEU A C 1
ATOM 1669 O O . LEU A 1 210 ? 15.879 -8.225 -44.577 1.00 45.53 210 LEU A O 1
ATOM 1673 N N . GLU A 1 211 ? 16.109 -9.988 -45.953 1.00 43.00 211 GLU A N 1
ATOM 1674 C CA . GLU A 1 211 ? 14.789 -10.594 -45.690 1.00 43.00 211 GLU A CA 1
ATOM 1675 C C . GLU A 1 211 ? 14.836 -11.822 -44.761 1.00 43.00 211 GLU A C 1
ATOM 1677 O O . GLU A 1 211 ? 13.793 -12.290 -44.306 1.00 43.00 211 GLU A O 1
ATOM 1682 N N . GLU A 1 212 ? 16.029 -12.280 -44.377 1.00 42.84 212 GLU A N 1
ATOM 1683 C CA . GLU A 1 212 ? 16.236 -13.171 -43.232 1.00 42.84 212 GLU A CA 1
ATOM 1684 C C . GLU A 1 212 ? 17.058 -12.437 -42.159 1.00 42.84 212 GLU A C 1
ATOM 1686 O O . GLU A 1 212 ? 18.284 -12.401 -42.260 1.00 42.84 212 GLU A O 1
ATOM 1691 N N . VAL A 1 213 ? 16.373 -11.839 -41.166 1.00 35.88 213 VAL A N 1
ATOM 1692 C CA . VAL A 1 213 ? 16.740 -11.635 -39.732 1.00 35.88 213 VAL A CA 1
ATOM 1693 C C . VAL A 1 213 ? 16.036 -10.410 -39.141 1.00 35.88 213 VAL A C 1
ATOM 1695 O O . VAL A 1 213 ? 16.265 -9.277 -39.618 1.00 35.88 213 VAL A O 1
#

Foldseek 3Di:
DDDDDDDDDDDDDDDDDDPVVVVVVVVVVVVVVVVVDPDDDDDPVRVVVVVPDDVVVVVVVVVVVVVVVVVVVVVVVVVVVPPDDCVVVVVVVVVVVVVVVVVVVVVVVVVVVVVVVVVVVVVVVVVVVVVVVVVVVVVVVVVVVVVVVVVCVVVVVQVVLVVVVVVPDDPVDPPPDPQWGQDPSDTDGPVPPPPPPDPVVVVVVVVVVVPPD

Organism: Vigna unguiculata (NCBI:txid3917)

Secondary structure (DSSP, 8-state):
-----PPPPPP------TTHHHHHHHHHHHHHGGGS----PPPHHHHHHHHHS-HHHHHHHHHHHHHHHHHHHHHHHHHHHTS---HHHHHHHHHHHHHHHHHHHHHHHHHHHHHHHHHHHHHHHHHHHHHHHHHHHHHHHHHHHHHHHHHHHHHHHHHHHHHHHHHTS-TT-----TTEEEETTEEEEGGGS-----THHHHHHHHGGGS--

Radius of gyration: 59.36 Å; chains: 1; bounding box: 102×35×160 Å